Protein AF-A0A6L8NFZ0-F1 (afdb_monomer_lite)

Structure (mmCIF, N/CA/C/O backbone):
data_AF-A0A6L8NFZ0-F1
#
_entry.id   AF-A0A6L8NFZ0-F1
#
loop_
_atom_site.group_PDB
_atom_site.id
_atom_site.type_symbol
_atom_site.label_atom_id
_atom_site.label_alt_id
_atom_site.label_comp_id
_atom_site.label_asym_id
_atom_site.label_entity_id
_atom_site.label_seq_id
_atom_site.pdbx_PDB_ins_code
_atom_site.Cartn_x
_atom_site.Cartn_y
_atom_site.Cartn_z
_atom_site.occupancy
_atom_site.B_iso_or_equiv
_atom_site.auth_seq_id
_atom_site.auth_comp_id
_atom_site.auth_asym_id
_atom_site.auth_atom_id
_atom_site.pdbx_PDB_model_num
ATOM 1 N N . MET A 1 1 ? -23.162 -21.784 17.881 1.00 41.41 1 MET A N 1
ATOM 2 C CA . MET A 1 1 ? -23.586 -20.729 16.938 1.00 41.41 1 MET A CA 1
ATOM 3 C C . MET A 1 1 ? -22.407 -20.459 16.019 1.00 41.41 1 MET A C 1
ATOM 5 O O . MET A 1 1 ? -21.321 -20.197 16.512 1.00 41.41 1 MET A O 1
ATOM 9 N N . THR A 1 2 ? -22.581 -20.704 14.727 1.00 38.38 2 THR A N 1
ATOM 10 C CA . THR A 1 2 ? -21.534 -20.739 13.697 1.00 38.38 2 THR A CA 1
ATOM 11 C C . THR A 1 2 ? -20.952 -19.351 13.427 1.00 38.38 2 THR A C 1
ATOM 13 O O . THR A 1 2 ? -21.703 -18.405 13.209 1.00 38.38 2 THR A O 1
ATOM 16 N N . ILE A 1 3 ? -19.621 -19.243 13.435 1.00 40.31 3 ILE A N 1
ATOM 17 C CA . ILE A 1 3 ? -18.882 -18.033 13.059 1.00 40.31 3 ILE A CA 1
ATOM 18 C C . ILE A 1 3 ? -18.870 -17.961 11.529 1.00 40.31 3 ILE A C 1
ATOM 20 O O . ILE A 1 3 ? -18.247 -18.784 10.866 1.00 40.31 3 ILE A O 1
ATOM 24 N N . THR A 1 4 ? -19.607 -16.999 10.981 1.00 41.56 4 THR A N 1
ATOM 25 C CA . THR A 1 4 ? -19.627 -16.676 9.552 1.00 41.56 4 THR A CA 1
ATOM 26 C C . THR A 1 4 ? -18.484 -15.704 9.264 1.00 41.56 4 THR A C 1
ATOM 28 O O . THR A 1 4 ? -18.546 -14.542 9.660 1.00 41.56 4 THR A O 1
ATOM 31 N N . GLU A 1 5 ? -17.432 -16.174 8.592 1.00 43.66 5 GLU A N 1
ATOM 32 C CA . GLU A 1 5 ? -16.347 -15.331 8.080 1.00 43.66 5 GLU A CA 1
ATOM 33 C C . GLU A 1 5 ? -16.871 -14.387 6.987 1.00 43.66 5 GLU A C 1
ATOM 35 O O . GLU A 1 5 ? -17.291 -14.805 5.905 1.00 43.66 5 GLU A O 1
ATOM 40 N N . ALA A 1 6 ? -16.843 -13.087 7.276 1.00 45.59 6 ALA A N 1
ATOM 41 C CA . ALA A 1 6 ? -17.137 -12.036 6.316 1.00 45.59 6 ALA A CA 1
ATOM 42 C C . ALA A 1 6 ? -15.932 -11.833 5.384 1.00 45.59 6 ALA A C 1
ATOM 44 O O . ALA A 1 6 ? -14.931 -11.210 5.733 1.00 45.59 6 ALA A O 1
ATOM 45 N N . ARG A 1 7 ? -16.052 -12.378 4.174 1.00 44.16 7 ARG A N 1
ATOM 46 C CA . ARG A 1 7 ? -15.150 -12.177 3.037 1.00 44.16 7 ARG A CA 1
ATOM 47 C C . ARG A 1 7 ? -15.130 -10.697 2.632 1.00 44.16 7 ARG A C 1
ATOM 49 O O . ARG A 1 7 ? -16.128 -10.166 2.151 1.00 44.16 7 ARG A O 1
ATOM 56 N N . THR A 1 8 ? -13.991 -10.037 2.814 1.00 54.00 8 THR A N 1
ATOM 57 C CA . THR A 1 8 ? -13.729 -8.660 2.371 1.00 54.00 8 THR A CA 1
ATOM 58 C C . THR A 1 8 ? -13.767 -8.552 0.836 1.00 54.00 8 THR A C 1
ATOM 60 O O . THR A 1 8 ? -13.233 -9.425 0.146 1.00 54.00 8 THR A O 1
ATOM 63 N N . PRO A 1 9 ? -14.380 -7.499 0.261 1.00 49.34 9 PRO A N 1
ATOM 64 C CA . PRO A 1 9 ? -14.400 -7.297 -1.183 1.00 49.34 9 PRO A CA 1
ATOM 65 C C . PRO A 1 9 ? -13.042 -6.773 -1.675 1.00 49.34 9 PRO A C 1
ATOM 67 O O . PRO A 1 9 ? -12.568 -5.722 -1.248 1.00 49.34 9 PRO A O 1
ATOM 70 N N . HIS A 1 10 ? -12.419 -7.513 -2.594 1.00 51.78 10 HIS A N 1
ATOM 71 C CA . HIS A 1 10 ? -11.268 -7.052 -3.372 1.00 51.78 10 HIS A CA 1
ATOM 72 C C . HIS A 1 10 ? -11.672 -5.814 -4.200 1.00 51.78 10 HIS A C 1
ATOM 74 O O . HIS A 1 10 ? -12.723 -5.857 -4.847 1.00 51.78 10 HIS A O 1
ATOM 80 N N . PRO A 1 11 ? -10.873 -4.731 -4.239 1.00 56.12 11 PRO A N 1
ATOM 81 C CA . PRO A 1 11 ? -11.122 -3.643 -5.180 1.00 56.12 11 PRO A CA 1
ATOM 82 C C . PRO A 1 11 ? -10.983 -4.157 -6.625 1.00 56.12 11 PRO A C 1
ATOM 84 O O . PRO A 1 11 ? -10.172 -5.059 -6.873 1.00 56.12 11 PRO A O 1
ATOM 87 N N . PRO A 1 12 ? -11.748 -3.611 -7.589 1.00 47.97 12 PRO A N 1
ATOM 88 C CA . PRO A 1 12 ? -11.613 -3.998 -8.985 1.00 47.97 12 PRO A CA 1
ATOM 89 C C . PRO A 1 12 ? -10.189 -3.680 -9.448 1.00 47.97 12 PRO A C 1
ATOM 91 O O . PRO A 1 12 ? -9.734 -2.543 -9.343 1.00 47.97 12 PRO A O 1
ATOM 94 N N . SER A 1 13 ? -9.480 -4.699 -9.940 1.00 49.69 13 SER A N 1
ATOM 95 C CA . SER A 1 13 ? -8.221 -4.499 -10.656 1.00 49.69 13 SER A CA 1
ATOM 96 C C . SER A 1 13 ? -8.495 -3.580 -11.837 1.00 49.69 13 SER A C 1
ATOM 98 O O . SER A 1 13 ? -9.185 -3.967 -12.780 1.00 49.69 13 SER A O 1
ATOM 100 N N . THR A 1 14 ? -7.977 -2.357 -11.776 1.00 50.44 14 THR A N 1
ATOM 101 C CA . THR A 1 14 ? -7.907 -1.472 -12.933 1.00 50.44 14 THR A CA 1
ATOM 102 C C . THR A 1 14 ? -7.169 -2.238 -14.031 1.00 50.44 14 THR A C 1
ATOM 104 O O . THR A 1 14 ? -6.047 -2.691 -13.776 1.00 50.44 14 THR A O 1
ATOM 107 N N . PRO A 1 15 ? -7.756 -2.448 -15.223 1.00 47.84 15 PRO A N 1
ATOM 108 C CA . PRO A 1 15 ? -7.013 -3.067 -16.304 1.00 47.84 15 PRO A CA 1
ATOM 109 C C . PRO A 1 15 ? -5.799 -2.183 -16.584 1.00 47.84 15 PRO A C 1
ATOM 111 O O . PRO A 1 15 ? -5.932 -0.968 -16.755 1.00 47.84 15 PRO A O 1
ATOM 114 N N . ALA A 1 16 ? -4.610 -2.791 -16.580 1.00 51.66 16 ALA A N 1
ATOM 115 C CA . ALA A 1 16 ? -3.420 -2.159 -17.127 1.00 51.66 16 ALA A CA 1
ATOM 116 C C . ALA A 1 16 ? -3.789 -1.566 -18.499 1.00 51.66 16 ALA A C 1
ATOM 118 O O . ALA A 1 16 ? -4.558 -2.205 -19.231 1.00 51.66 16 ALA A O 1
ATOM 119 N N . PRO A 1 17 ? -3.310 -0.355 -18.850 1.00 49.22 17 PRO A N 1
ATOM 120 C CA . PRO A 1 17 ? -3.567 0.186 -20.177 1.00 49.22 17 PRO A CA 1
ATOM 121 C C . PRO A 1 17 ? 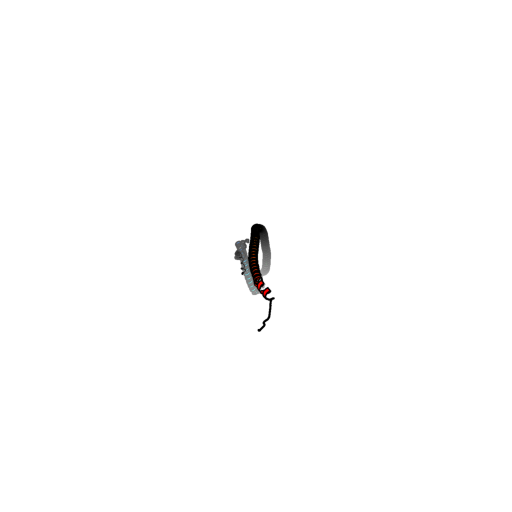-3.162 -0.884 -21.196 1.00 49.22 17 PRO A C 1
ATOM 123 O O . PRO A 1 17 ? -2.144 -1.550 -20.964 1.00 49.22 17 PRO A O 1
ATOM 126 N N . PRO A 1 18 ? -3.935 -1.100 -22.277 1.00 43.97 18 PRO A N 1
ATOM 127 C CA . PRO A 1 18 ? -3.509 -2.030 -23.308 1.00 43.97 18 PRO A CA 1
ATOM 128 C C . PRO A 1 18 ? -2.095 -1.610 -23.695 1.00 43.97 18 PRO A C 1
ATOM 130 O O . PRO A 1 18 ? -1.882 -0.451 -24.065 1.00 43.97 18 PRO A O 1
ATOM 133 N N . SER A 1 19 ? -1.115 -2.504 -23.519 1.00 51.00 19 SER A N 1
ATOM 134 C CA . SER A 1 19 ? 0.194 -2.285 -24.110 1.00 51.00 19 SER A CA 1
ATOM 135 C C . SER A 1 19 ? -0.090 -2.213 -25.598 1.00 51.00 19 SER A C 1
ATOM 137 O O . SER A 1 19 ? -0.374 -3.237 -26.222 1.00 51.00 19 SER A O 1
ATOM 139 N N . VAL A 1 20 ? -0.144 -0.993 -26.131 1.00 51.44 20 VAL A N 1
ATOM 140 C CA . VAL A 1 20 ? -0.184 -0.768 -27.567 1.00 51.44 20 VAL A CA 1
ATOM 141 C C . VAL A 1 20 ? 0.991 -1.594 -28.080 1.00 51.44 20 VAL A C 1
ATOM 143 O O . VAL A 1 20 ? 2.111 -1.343 -27.619 1.00 51.44 20 VAL A O 1
ATOM 146 N N . PRO A 1 21 ? 0.754 -2.654 -28.880 1.00 47.69 21 PRO A N 1
ATOM 147 C CA . PRO A 1 21 ? 1.863 -3.405 -29.447 1.00 47.69 21 PRO A CA 1
ATOM 148 C C . PRO A 1 21 ? 2.770 -2.369 -30.107 1.00 47.69 21 PRO A C 1
ATOM 150 O O . PRO A 1 21 ? 2.222 -1.423 -30.687 1.00 47.69 21 PRO A O 1
ATOM 153 N N . PRO A 1 22 ? 4.105 -2.454 -29.952 1.00 50.41 22 PRO A N 1
ATOM 154 C CA . PRO A 1 22 ? 4.979 -1.487 -30.593 1.00 50.41 22 PRO A CA 1
ATOM 155 C C . PRO A 1 22 ? 4.540 -1.412 -32.050 1.00 50.41 22 PRO A C 1
ATOM 157 O O . PRO A 1 22 ? 4.425 -2.441 -32.718 1.00 50.41 22 PRO A O 1
ATOM 160 N N . THR A 1 23 ? 4.152 -0.220 -32.506 1.00 56.84 23 THR A N 1
ATOM 161 C CA . THR A 1 23 ? 3.925 -0.022 -33.930 1.00 56.84 23 THR A CA 1
ATOM 162 C C . THR A 1 23 ? 5.283 -0.301 -34.539 1.00 56.84 23 THR A C 1
ATOM 164 O O . THR A 1 23 ? 6.228 0.436 -34.293 1.00 56.84 23 THR A O 1
ATOM 167 N N . VAL A 1 24 ? 5.430 -1.440 -35.193 1.00 56.88 24 VAL A N 1
ATOM 168 C CA . VAL A 1 24 ? 6.692 -1.805 -35.818 1.00 56.88 24 VAL A CA 1
ATOM 169 C C . VAL A 1 24 ? 6.720 -1.061 -37.147 1.00 56.88 24 VAL A C 1
ATOM 171 O O . VAL A 1 24 ? 5.722 -1.076 -37.874 1.00 56.88 24 VAL A O 1
ATOM 174 N N . SER A 1 25 ? 7.811 -0.362 -37.459 1.00 64.75 25 SER A N 1
ATOM 175 C CA . SER A 1 25 ? 7.976 0.212 -38.796 1.00 64.75 25 SER A CA 1
ATOM 176 C C . SER A 1 25 ? 7.924 -0.905 -39.847 1.00 64.75 25 SER A C 1
ATOM 178 O O . SER A 1 25 ? 8.149 -2.078 -39.533 1.00 64.75 25 SER A O 1
ATOM 180 N N . ALA A 1 26 ? 7.681 -0.569 -41.116 1.00 66.56 26 ALA A N 1
ATOM 181 C CA . ALA A 1 26 ? 7.658 -1.563 -42.197 1.00 66.56 26 ALA A CA 1
ATOM 182 C C . ALA A 1 26 ? 8.970 -2.376 -42.300 1.00 66.56 26 ALA A C 1
ATOM 184 O O . ALA A 1 26 ? 8.989 -3.468 -42.864 1.00 66.56 26 ALA A O 1
ATOM 185 N N . ARG A 1 27 ? 10.056 -1.856 -41.713 1.00 67.75 27 ARG A N 1
ATOM 186 C CA . ARG A 1 27 ? 11.397 -2.444 -41.677 1.00 67.75 27 ARG A CA 1
ATOM 187 C C . ARG A 1 27 ? 11.770 -3.118 -40.349 1.00 67.75 27 ARG A C 1
ATOM 189 O O . ARG A 1 27 ? 12.917 -3.521 -40.188 1.00 67.75 27 ARG A O 1
ATOM 196 N N . GLY A 1 28 ? 10.830 -3.285 -39.416 1.00 74.94 28 GLY A N 1
ATOM 197 C CA . GLY A 1 28 ? 11.072 -4.050 -38.187 1.00 74.94 28 GLY A CA 1
ATOM 198 C C . GLY A 1 28 ? 11.596 -3.239 -36.996 1.00 74.94 28 GLY A C 1
ATOM 199 O O . GLY A 1 28 ? 11.992 -3.843 -36.003 1.00 74.94 28 GLY A O 1
ATOM 200 N N . PHE A 1 29 ? 11.617 -1.902 -37.068 1.00 77.44 29 PHE A N 1
ATOM 201 C CA . PHE A 1 29 ? 12.049 -1.062 -35.945 1.00 77.44 29 PHE A CA 1
ATOM 202 C C . PHE A 1 29 ? 10.893 -0.786 -34.982 1.00 77.44 29 PHE A C 1
ATOM 204 O O . PHE A 1 29 ? 9.786 -0.456 -35.409 1.00 77.44 29 PHE A O 1
ATOM 211 N N . ASP A 1 30 ? 11.158 -0.850 -33.678 1.00 77.81 30 ASP A N 1
ATOM 212 C CA . ASP A 1 30 ? 10.176 -0.480 -32.660 1.00 77.81 30 ASP A CA 1
ATOM 213 C C . ASP A 1 30 ? 9.936 1.038 -32.652 1.00 77.81 30 ASP A C 1
ATOM 215 O O . ASP A 1 30 ? 10.852 1.830 -32.405 1.00 77.81 30 ASP A O 1
ATOM 219 N N . VAL A 1 31 ? 8.691 1.473 -32.874 1.00 73.75 31 VAL A N 1
ATOM 220 C CA . VAL A 1 31 ? 8.332 2.895 -32.789 1.00 73.75 31 VAL A CA 1
ATOM 221 C C . VAL A 1 31 ? 8.092 3.285 -31.334 1.00 73.75 31 VAL A C 1
ATOM 223 O O . VAL A 1 31 ? 7.119 2.884 -30.693 1.00 73.75 31 VAL A O 1
ATOM 226 N N . VAL A 1 32 ? 8.980 4.129 -30.814 1.00 79.25 32 VAL A N 1
ATOM 227 C CA . VAL A 1 32 ? 8.915 4.665 -29.449 1.00 79.25 32 VAL A CA 1
ATOM 228 C C . VAL A 1 32 ? 8.436 6.119 -29.442 1.00 79.25 32 VAL A C 1
ATOM 230 O O . VAL A 1 32 ? 8.646 6.879 -30.383 1.00 79.25 32 VAL A O 1
ATOM 233 N N . ARG A 1 33 ? 7.816 6.550 -28.336 1.00 71.12 33 ARG A N 1
ATOM 234 C CA . ARG A 1 33 ? 7.141 7.862 -28.198 1.00 71.12 33 ARG A CA 1
ATOM 235 C C . ARG A 1 33 ? 8.047 9.094 -28.417 1.00 71.12 33 ARG A C 1
ATOM 237 O O . ARG A 1 33 ? 7.537 10.199 -28.580 1.00 71.12 33 ARG A O 1
ATOM 244 N N . ARG A 1 34 ? 9.373 8.929 -28.367 1.00 73.62 34 ARG A N 1
ATOM 245 C CA . ARG A 1 34 ? 10.398 9.949 -28.659 1.00 73.62 34 ARG A CA 1
ATOM 246 C C . ARG A 1 34 ? 11.584 9.291 -29.373 1.00 73.62 34 ARG A C 1
ATOM 248 O O . ARG A 1 34 ? 12.618 9.068 -28.757 1.00 73.62 34 ARG A O 1
ATOM 255 N N . GLY A 1 35 ? 11.387 8.930 -30.635 1.00 75.31 35 GLY A N 1
ATOM 256 C CA . GLY A 1 35 ? 12.432 8.438 -31.536 1.00 75.31 35 GLY A CA 1
ATOM 257 C C . GLY A 1 35 ? 12.491 9.265 -32.821 1.00 75.31 35 GLY A C 1
ATOM 258 O O . GLY A 1 35 ? 11.714 10.212 -32.984 1.00 75.31 35 GLY A O 1
ATOM 259 N N . TYR A 1 36 ? 13.402 8.907 -33.729 1.00 74.62 36 TYR A N 1
ATOM 260 C CA . TYR A 1 36 ? 13.397 9.431 -35.097 1.00 74.62 36 TYR A CA 1
ATOM 261 C C . TYR A 1 36 ? 12.038 9.175 -35.752 1.00 74.62 36 TYR A C 1
ATOM 263 O O . TYR A 1 36 ? 11.366 8.188 -35.443 1.00 74.62 36 TYR A O 1
ATOM 271 N N . ARG A 1 37 ? 11.608 10.081 -36.638 1.00 81.81 37 ARG A N 1
ATOM 272 C CA . ARG A 1 37 ? 10.358 9.878 -37.372 1.00 81.81 37 ARG A CA 1
ATOM 273 C C . ARG A 1 37 ? 10.518 8.644 -38.265 1.00 81.81 37 ARG A C 1
ATOM 275 O O . ARG A 1 37 ? 11.424 8.666 -39.096 1.00 81.81 37 ARG A O 1
ATOM 282 N N . PRO A 1 38 ? 9.664 7.613 -38.119 1.00 81.12 38 PRO A N 1
ATOM 283 C CA . PRO A 1 38 ? 9.787 6.375 -38.887 1.00 81.12 38 PRO A CA 1
ATOM 284 C C . PRO A 1 38 ? 9.859 6.632 -40.392 1.00 81.12 38 PRO A C 1
ATOM 286 O O . PRO A 1 38 ? 10.766 6.129 -41.035 1.00 81.12 38 PRO A O 1
ATOM 289 N N . ASP A 1 39 ? 9.021 7.537 -40.904 1.00 80.12 39 ASP A N 1
ATOM 290 C CA . ASP A 1 39 ? 9.005 7.902 -42.326 1.00 80.12 39 ASP A CA 1
ATOM 291 C C . ASP A 1 39 ? 10.351 8.468 -42.816 1.00 80.12 39 ASP A C 1
ATOM 293 O O . ASP A 1 39 ? 10.799 8.141 -43.908 1.00 80.12 39 ASP A O 1
ATOM 297 N N . GLN A 1 40 ? 11.032 9.282 -41.998 1.00 84.19 40 GLN A N 1
ATOM 298 C CA . GLN A 1 40 ? 12.340 9.854 -42.352 1.00 84.19 40 GLN A CA 1
ATOM 299 C C . GLN A 1 40 ? 13.454 8.803 -42.298 1.00 84.19 40 GLN A C 1
ATOM 301 O O . GLN A 1 40 ? 14.383 8.840 -43.101 1.00 84.19 40 GLN A O 1
ATOM 306 N N . ALA A 1 41 ? 13.372 7.872 -41.343 1.00 84.50 41 ALA A N 1
ATOM 307 C CA . ALA A 1 41 ? 14.309 6.760 -41.251 1.00 84.50 41 ALA A CA 1
ATOM 308 C C . ALA A 1 41 ? 14.128 5.789 -42.428 1.00 84.50 41 ALA A C 1
ATOM 310 O O . ALA A 1 41 ? 15.112 5.366 -43.028 1.00 84.50 41 ALA A O 1
ATOM 311 N N . ASP A 1 42 ? 12.882 5.482 -42.788 1.00 83.75 42 ASP A N 1
ATOM 312 C CA . ASP A 1 42 ? 12.555 4.605 -43.907 1.00 83.75 42 ASP A CA 1
ATOM 313 C C . ASP A 1 42 ? 12.988 5.231 -45.247 1.00 83.75 42 ASP A C 1
ATOM 315 O O . ASP A 1 42 ? 13.657 4.553 -46.022 1.00 83.75 42 ASP A O 1
ATOM 319 N N . GLU A 1 43 ? 12.744 6.529 -45.478 1.00 86.88 43 GLU A N 1
ATOM 320 C CA . GLU A 1 43 ? 13.195 7.255 -46.683 1.00 86.88 43 GLU A CA 1
ATOM 321 C C . GLU A 1 43 ? 14.729 7.270 -46.821 1.00 86.88 43 GLU A C 1
ATOM 323 O O . GLU A 1 43 ? 15.292 7.051 -47.901 1.00 86.88 43 GLU A O 1
ATOM 328 N N . HIS A 1 44 ? 15.435 7.485 -45.710 1.00 84.88 44 HIS A N 1
ATOM 329 C CA . HIS A 1 44 ? 16.893 7.450 -45.707 1.00 84.88 44 HIS A CA 1
ATOM 330 C C . HIS A 1 44 ? 17.426 6.039 -45.997 1.00 84.88 44 HIS A C 1
ATOM 332 O O . HIS A 1 44 ? 18.348 5.861 -46.795 1.00 84.88 44 HIS A O 1
ATOM 338 N N . LEU A 1 45 ? 16.811 5.014 -45.404 1.00 86.31 45 LEU A N 1
ATOM 339 C CA . LEU A 1 45 ? 17.174 3.625 -45.657 1.00 86.31 45 LEU A CA 1
ATOM 340 C C . LEU A 1 45 ? 16.810 3.165 -47.075 1.00 86.31 45 LEU A C 1
ATOM 342 O O . LEU A 1 45 ? 17.519 2.321 -47.626 1.00 86.31 45 LEU A O 1
ATOM 346 N N . ASP A 1 46 ? 15.737 3.683 -47.673 1.00 88.44 46 ASP A N 1
ATOM 347 C CA . ASP A 1 46 ? 15.393 3.467 -49.083 1.00 88.44 46 ASP A CA 1
ATOM 348 C C . ASP A 1 46 ? 16.494 4.022 -49.988 1.00 88.44 46 ASP A C 1
ATOM 350 O O . ASP A 1 46 ? 16.974 3.311 -50.872 1.00 88.44 46 ASP A O 1
ATOM 354 N N . THR A 1 47 ? 16.967 5.240 -49.706 1.00 91.19 47 THR A N 1
ATOM 355 C CA . THR A 1 47 ? 18.070 5.873 -50.447 1.00 91.19 47 THR A CA 1
ATOM 356 C C . THR A 1 47 ? 19.345 5.031 -50.369 1.00 91.19 47 THR A C 1
ATOM 358 O O . THR A 1 47 ? 19.889 4.642 -51.402 1.00 91.19 47 THR A O 1
ATOM 361 N N . LEU A 1 48 ? 19.768 4.644 -49.159 1.00 88.00 48 LEU A N 1
ATOM 362 C CA . LEU A 1 48 ? 20.951 3.797 -48.956 1.00 88.00 48 LEU A CA 1
ATOM 363 C C . LEU A 1 48 ? 20.809 2.416 -49.610 1.00 88.00 48 LEU A C 1
ATOM 365 O O . LEU A 1 48 ? 21.769 1.876 -50.162 1.00 88.00 48 LEU A O 1
ATOM 369 N N . SER A 1 49 ? 19.610 1.826 -49.560 1.00 87.06 49 SER A N 1
ATOM 370 C CA . SER A 1 49 ? 19.342 0.537 -50.209 1.00 87.06 49 SER A CA 1
ATOM 371 C C . SER A 1 49 ? 19.433 0.664 -51.731 1.00 87.06 49 SER A C 1
ATOM 373 O O . SER A 1 49 ? 20.020 -0.202 -52.374 1.00 87.06 49 SER A O 1
ATOM 375 N N . GLY A 1 50 ? 18.925 1.762 -52.299 1.00 91.50 50 GLY A N 1
ATOM 376 C CA . GLY A 1 50 ? 19.026 2.059 -53.726 1.00 91.50 50 GLY A CA 1
ATOM 377 C C . GLY A 1 50 ? 20.467 2.275 -54.190 1.00 91.50 50 GLY A C 1
ATOM 378 O O . GLY A 1 50 ? 20.875 1.712 -55.205 1.00 91.50 50 GLY A O 1
ATOM 379 N N . GLU A 1 51 ? 21.265 3.027 -53.431 1.00 89.19 51 GLU A N 1
ATOM 380 C CA . GLU A 1 51 ? 22.691 3.231 -53.716 1.00 89.19 51 GLU A CA 1
ATOM 381 C C . GLU A 1 51 ? 23.478 1.919 -53.654 1.00 89.19 51 GLU A C 1
ATOM 383 O O . GLU A 1 51 ? 24.259 1.616 -54.562 1.00 89.19 51 GLU A O 1
ATOM 388 N N . ARG A 1 52 ? 23.222 1.100 -52.625 1.00 91.62 52 ARG A N 1
ATOM 389 C CA . ARG A 1 52 ? 23.784 -0.247 -52.503 1.00 91.62 52 ARG A CA 1
ATOM 390 C C . ARG A 1 52 ? 23.437 -1.074 -53.737 1.00 91.62 52 ARG A C 1
ATOM 392 O O . ARG A 1 52 ? 24.337 -1.600 -54.387 1.00 91.62 52 ARG A O 1
ATOM 399 N N . ASP A 1 53 ? 22.160 -1.193 -54.076 1.00 92.19 53 ASP A N 1
ATOM 400 C CA . ASP A 1 53 ? 21.708 -2.056 -55.170 1.00 92.19 53 ASP A CA 1
ATOM 401 C C . ASP A 1 53 ? 22.272 -1.590 -56.525 1.00 92.19 53 ASP A C 1
ATOM 403 O O . ASP A 1 53 ? 22.731 -2.415 -57.318 1.00 92.19 53 ASP A O 1
ATOM 407 N N . ALA A 1 54 ? 22.361 -0.276 -56.757 1.00 90.44 54 ALA A N 1
ATOM 408 C CA . ALA A 1 54 ? 23.008 0.295 -57.939 1.00 90.44 54 ALA A CA 1
ATOM 409 C C . ALA A 1 54 ? 24.514 -0.025 -58.003 1.00 90.44 54 ALA A C 1
ATOM 411 O O . ALA A 1 54 ? 25.047 -0.338 -59.077 1.00 90.44 54 ALA A O 1
ATOM 412 N N . ALA A 1 55 ? 25.212 0.019 -56.864 1.00 86.38 55 ALA A N 1
ATOM 413 C CA . ALA A 1 55 ? 26.614 -0.378 -56.775 1.00 86.38 55 ALA A CA 1
ATOM 414 C C . ALA A 1 55 ? 26.794 -1.876 -57.076 1.00 86.38 55 ALA A C 1
ATOM 416 O O . ALA A 1 55 ? 27.654 -2.239 -57.883 1.00 86.38 55 ALA A O 1
ATOM 417 N N . TRP A 1 56 ? 25.942 -2.743 -56.519 1.00 90.56 56 TRP A N 1
ATOM 418 C CA . TRP A 1 56 ? 25.948 -4.184 -56.800 1.00 90.56 56 TRP A CA 1
ATOM 419 C C . TRP A 1 56 ? 25.671 -4.494 -58.269 1.00 90.56 56 TRP A C 1
ATOM 421 O O . TRP A 1 56 ? 26.364 -5.318 -58.869 1.00 90.56 56 TRP A O 1
ATOM 431 N N . GLU A 1 57 ? 24.710 -3.808 -58.886 1.00 93.75 57 GLU A N 1
ATOM 432 C CA . GLU A 1 57 ? 24.421 -3.969 -60.309 1.00 93.75 57 GLU A CA 1
ATOM 433 C C . GLU A 1 57 ? 25.630 -3.563 -61.169 1.00 93.75 57 GLU A C 1
ATOM 435 O O . GLU A 1 57 ? 25.990 -4.244 -62.134 1.00 93.75 57 GLU A O 1
ATOM 440 N N . ARG A 1 58 ? 26.320 -2.479 -60.795 1.00 92.94 58 ARG A N 1
ATOM 441 C CA . ARG A 1 58 ? 27.547 -2.046 -61.471 1.00 92.94 58 ARG A CA 1
ATOM 442 C C . ARG A 1 58 ? 28.666 -3.077 -61.334 1.00 92.94 58 ARG A C 1
ATOM 444 O O . ARG A 1 58 ? 29.300 -3.388 -62.343 1.00 92.94 58 ARG A O 1
ATOM 451 N N . VAL A 1 59 ? 28.877 -3.634 -60.141 1.00 92.06 59 VAL A N 1
ATOM 452 C CA . VAL A 1 59 ? 29.848 -4.717 -59.908 1.00 92.06 59 VAL A CA 1
ATOM 453 C C . VAL A 1 59 ? 29.508 -5.937 -60.763 1.00 92.06 59 VAL A C 1
ATOM 455 O O . VAL A 1 59 ? 30.391 -6.490 -61.421 1.00 92.06 59 VAL A O 1
ATOM 458 N N . ALA A 1 60 ? 28.232 -6.323 -60.834 1.00 92.12 60 ALA A N 1
ATOM 459 C CA . ALA A 1 60 ? 27.784 -7.436 -61.664 1.00 92.12 60 ALA A CA 1
ATOM 460 C C . ALA A 1 60 ? 28.072 -7.192 -63.157 1.00 92.12 60 ALA A C 1
ATOM 462 O O . ALA A 1 60 ? 28.666 -8.050 -63.817 1.00 92.12 60 ALA A O 1
ATOM 463 N N . ARG A 1 61 ? 27.737 -6.004 -63.687 1.00 93.69 61 ARG A N 1
ATOM 464 C CA . ARG A 1 61 ? 28.025 -5.628 -65.086 1.00 93.69 61 ARG A CA 1
ATOM 465 C C . ARG A 1 61 ? 29.521 -5.648 -65.396 1.00 93.69 61 ARG A C 1
ATOM 467 O O . ARG A 1 61 ? 29.924 -6.201 -66.419 1.00 93.69 61 ARG A O 1
ATOM 474 N N . LEU A 1 62 ? 30.342 -5.077 -64.517 1.00 91.69 62 LEU A N 1
ATOM 475 C CA . LEU A 1 62 ? 31.796 -5.056 -64.687 1.00 91.69 62 LEU A CA 1
ATOM 476 C C . LEU A 1 62 ? 32.396 -6.462 -64.617 1.00 91.69 62 LEU A C 1
ATOM 478 O O . LEU A 1 62 ? 33.263 -6.794 -65.419 1.00 91.69 62 LEU A O 1
ATOM 482 N N . THR A 1 63 ? 31.881 -7.320 -63.736 1.00 90.25 63 THR A N 1
ATOM 483 C CA . THR A 1 63 ? 32.308 -8.723 -63.634 1.00 90.25 63 THR A CA 1
ATOM 484 C C . THR A 1 63 ? 32.004 -9.498 -64.918 1.00 90.25 63 THR A C 1
ATOM 486 O O . THR A 1 63 ? 32.845 -10.257 -65.399 1.00 90.25 63 THR A O 1
ATOM 489 N N . VAL A 1 64 ? 30.823 -9.300 -65.515 1.00 94.69 64 VAL A N 1
ATOM 490 C CA . VAL A 1 64 ? 30.471 -9.914 -66.808 1.00 94.69 64 VAL A CA 1
ATOM 491 C C . VAL A 1 64 ? 31.386 -9.408 -67.923 1.00 94.69 64 VAL A C 1
ATOM 493 O O . VAL A 1 64 ? 31.877 -10.211 -68.717 1.00 94.69 64 VAL A O 1
ATOM 496 N N . LEU A 1 65 ? 31.651 -8.099 -67.972 1.00 93.38 65 LEU A N 1
ATOM 497 C CA . LEU A 1 65 ? 32.561 -7.514 -68.955 1.00 93.38 65 LEU A CA 1
ATOM 498 C C . LEU A 1 65 ? 33.981 -8.080 -68.815 1.00 93.38 65 LEU A C 1
ATOM 500 O O . LEU A 1 65 ? 34.560 -8.497 -69.814 1.00 93.38 65 LEU A O 1
ATOM 504 N N . ALA A 1 66 ? 34.503 -8.168 -67.591 1.00 88.12 66 ALA A N 1
ATOM 505 C CA . ALA A 1 66 ? 35.815 -8.745 -67.315 1.00 88.12 66 ALA A CA 1
ATOM 506 C C . ALA A 1 66 ? 35.903 -10.205 -67.787 1.00 88.12 66 ALA A C 1
ATOM 508 O O . ALA A 1 66 ? 36.840 -10.567 -68.493 1.00 88.12 66 ALA A O 1
ATOM 509 N N . ARG A 1 67 ? 34.884 -11.028 -67.492 1.00 90.88 67 ARG A N 1
ATOM 510 C CA . ARG A 1 67 ? 34.810 -12.420 -67.974 1.00 90.88 67 ARG A CA 1
ATOM 511 C C . ARG A 1 67 ? 34.764 -12.515 -69.498 1.00 90.88 67 ARG A C 1
ATOM 513 O O . ARG A 1 67 ? 35.407 -13.388 -70.072 1.00 90.88 67 ARG A O 1
ATOM 520 N N . ARG A 1 68 ? 34.017 -11.628 -70.165 1.00 93.06 68 ARG A N 1
ATOM 521 C CA . ARG A 1 68 ? 33.972 -11.574 -71.634 1.00 93.06 68 ARG A CA 1
ATOM 522 C C . ARG A 1 68 ? 35.343 -11.229 -72.213 1.00 93.06 68 ARG A C 1
ATOM 524 O O . ARG A 1 68 ? 35.790 -11.908 -73.130 1.00 93.06 68 ARG A O 1
ATOM 531 N N . MET A 1 69 ? 36.004 -10.210 -71.668 1.00 89.62 69 MET A N 1
ATOM 532 C CA . MET A 1 69 ? 37.341 -9.809 -72.107 1.00 89.62 69 MET A CA 1
ATOM 533 C C . MET A 1 69 ? 38.366 -10.929 -71.895 1.00 89.62 69 MET A C 1
ATOM 535 O O . MET A 1 69 ? 39.207 -11.140 -72.762 1.00 89.62 69 MET A O 1
ATOM 539 N N . ASP A 1 70 ? 38.276 -11.682 -70.798 1.00 88.69 70 ASP A N 1
ATOM 540 C CA . ASP A 1 70 ? 39.160 -12.822 -70.531 1.00 88.69 70 ASP A CA 1
ATOM 541 C C . ASP A 1 70 ? 38.937 -13.990 -71.513 1.00 88.69 70 ASP A C 1
ATOM 543 O O . ASP A 1 70 ? 39.891 -14.575 -72.035 1.00 88.69 70 ASP A O 1
ATOM 547 N N . ALA A 1 71 ? 37.678 -14.275 -71.861 1.00 90.69 71 ALA A N 1
ATOM 548 C CA . ALA A 1 71 ? 37.338 -15.260 -72.888 1.00 90.69 71 ALA A CA 1
ATOM 549 C C . ALA A 1 71 ? 37.823 -14.834 -74.287 1.00 90.69 71 ALA A C 1
ATOM 551 O O . ALA A 1 71 ? 38.376 -15.650 -75.028 1.00 90.69 71 ALA A O 1
ATOM 552 N N . ASP A 1 72 ? 37.652 -13.557 -74.643 1.00 91.00 72 ASP A N 1
ATOM 553 C CA . ASP A 1 72 ? 38.142 -13.005 -75.909 1.00 91.00 72 ASP A CA 1
ATOM 554 C C . ASP A 1 72 ? 39.683 -13.041 -75.965 1.00 91.00 72 ASP A C 1
ATOM 556 O O . ASP A 1 72 ? 40.252 -13.447 -76.980 1.00 91.00 72 ASP A O 1
ATOM 560 N N . LEU A 1 73 ? 40.373 -12.722 -74.861 1.00 89.25 73 LEU A N 1
ATOM 561 C CA . LEU A 1 73 ? 41.828 -12.870 -74.737 1.00 89.25 73 LEU A CA 1
ATOM 562 C C . LEU A 1 73 ? 42.285 -14.323 -74.887 1.00 89.25 73 LEU A C 1
ATOM 564 O O . LEU A 1 73 ? 43.304 -14.577 -75.526 1.00 89.25 73 LEU A O 1
ATOM 568 N N . THR A 1 74 ? 41.549 -15.273 -74.314 1.00 90.62 74 THR A N 1
ATOM 569 C CA . THR A 1 74 ? 41.853 -16.706 -74.430 1.00 90.62 74 THR A CA 1
ATOM 570 C C . THR A 1 74 ? 41.751 -17.165 -75.882 1.00 90.62 74 THR A C 1
ATOM 572 O O . THR A 1 74 ? 42.715 -17.712 -76.411 1.00 90.62 74 THR A O 1
ATOM 575 N N . ARG A 1 75 ? 40.658 -16.821 -76.577 1.00 88.44 75 ARG A N 1
ATOM 576 C CA . ARG A 1 75 ? 40.480 -17.131 -78.005 1.00 88.44 75 ARG A CA 1
ATOM 577 C C . ARG A 1 75 ? 41.572 -16.507 -78.878 1.00 88.44 75 ARG A C 1
ATOM 579 O O . ARG A 1 75 ? 42.066 -17.140 -79.810 1.00 88.44 75 ARG A O 1
ATOM 586 N N . LEU A 1 76 ? 41.962 -15.265 -78.582 1.00 89.56 76 LEU A N 1
ATOM 587 C CA . LEU A 1 76 ? 43.059 -14.590 -79.282 1.00 89.56 76 LEU A CA 1
ATOM 588 C C . LEU A 1 76 ? 44.399 -15.307 -79.063 1.00 89.56 76 LEU A C 1
ATOM 590 O O . LEU A 1 76 ? 45.171 -15.434 -80.010 1.00 89.56 76 LEU A O 1
ATOM 594 N N . ARG A 1 77 ? 44.671 -15.804 -77.848 1.00 86.31 77 ARG A N 1
ATOM 595 C CA . ARG A 1 77 ? 45.881 -16.588 -77.549 1.00 86.31 77 ARG A CA 1
ATOM 596 C C . ARG A 1 77 ? 45.899 -17.923 -78.284 1.00 86.31 77 ARG A C 1
ATOM 598 O O . ARG A 1 77 ? 46.929 -18.248 -78.857 1.00 86.31 77 ARG A O 1
ATOM 605 N N . GLU A 1 78 ? 44.789 -18.655 -78.299 1.00 87.44 78 GLU A N 1
ATOM 606 C CA . GLU A 1 78 ? 44.654 -19.913 -79.052 1.00 87.44 78 GLU A CA 1
ATOM 607 C C . GLU A 1 78 ? 44.896 -19.677 -80.549 1.00 87.44 78 GLU A C 1
ATOM 609 O O . GLU A 1 78 ? 45.743 -20.323 -81.157 1.00 87.44 78 GLU A O 1
ATOM 614 N N . THR A 1 79 ? 44.257 -18.649 -81.119 1.00 85.12 79 THR A N 1
ATOM 615 C CA . THR A 1 79 ? 44.453 -18.266 -82.529 1.00 85.12 79 THR A CA 1
ATOM 616 C C . THR A 1 79 ? 45.912 -17.896 -82.828 1.00 85.12 79 THR A C 1
ATOM 618 O O . THR A 1 79 ? 46.431 -18.205 -83.898 1.00 85.12 79 THR A O 1
ATOM 621 N N . ALA A 1 80 ? 46.590 -17.228 -81.890 1.00 82.06 80 ALA A N 1
ATOM 622 C CA . ALA A 1 80 ? 48.002 -16.881 -82.023 1.00 82.06 80 ALA A CA 1
ATOM 623 C C . ALA A 1 80 ? 48.938 -18.096 -81.883 1.00 82.06 80 ALA A C 1
ATOM 625 O O . ALA A 1 80 ? 49.998 -18.099 -82.502 1.00 82.06 80 ALA A O 1
ATOM 626 N N . GLN A 1 81 ? 48.563 -19.111 -81.095 1.00 80.12 81 GLN A N 1
ATOM 627 C CA . GLN A 1 81 ? 49.311 -20.368 -80.955 1.00 80.12 81 GLN A CA 1
ATOM 628 C C . GLN A 1 81 ? 49.191 -21.258 -82.198 1.00 80.12 81 GLN A C 1
ATOM 630 O O . GLN A 1 81 ? 50.184 -21.859 -82.600 1.00 80.12 81 GLN A O 1
ATOM 635 N N . ASP A 1 82 ? 48.011 -21.302 -82.823 1.00 80.00 82 ASP A N 1
ATOM 636 C CA . ASP A 1 82 ? 47.758 -22.065 -84.056 1.00 80.00 82 ASP A CA 1
ATOM 637 C C . ASP A 1 82 ? 48.352 -21.401 -85.309 1.00 80.00 82 ASP A C 1
ATOM 639 O O . ASP A 1 82 ? 48.429 -22.008 -86.383 1.00 80.00 82 ASP A O 1
ATOM 643 N N . ALA A 1 83 ? 48.788 -20.145 -85.200 1.00 74.62 83 ALA A N 1
ATOM 644 C CA . ALA A 1 83 ? 49.450 -19.460 -86.292 1.00 74.62 83 ALA A CA 1
ATOM 645 C C . ALA A 1 83 ? 50.862 -20.052 -86.508 1.00 74.62 83 ALA A C 1
ATOM 647 O O . ALA A 1 83 ? 51.633 -20.162 -85.552 1.00 74.62 83 ALA A O 1
ATOM 648 N N . PRO A 1 84 ? 51.255 -20.402 -87.753 1.00 71.38 84 PRO A N 1
ATOM 649 C CA . PRO A 1 84 ? 52.602 -20.897 -88.027 1.00 71.38 84 PRO A CA 1
ATOM 650 C C . PRO A 1 84 ? 53.648 -19.877 -87.550 1.00 71.38 84 PRO A C 1
ATOM 652 O O . PRO A 1 84 ? 53.375 -18.670 -87.615 1.00 71.38 84 PRO A O 1
ATOM 655 N N . PRO A 1 85 ? 54.834 -20.327 -87.084 1.00 64.75 85 PRO A N 1
ATOM 656 C CA . PRO A 1 85 ? 55.862 -19.437 -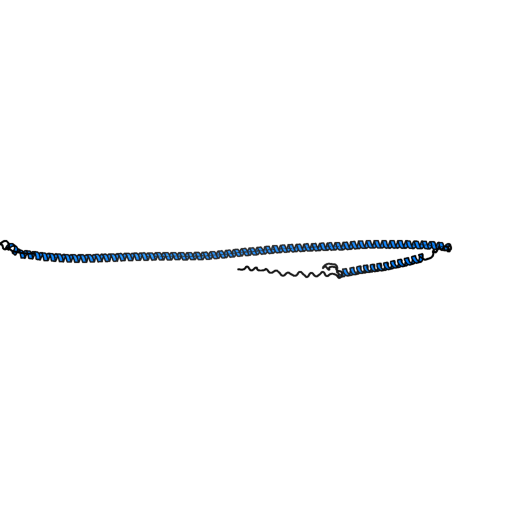86.562 1.00 64.75 85 PRO A CA 1
ATOM 657 C C . PRO A 1 85 ? 56.226 -18.417 -87.635 1.00 64.75 85 PRO A C 1
ATOM 659 O O . PRO A 1 85 ? 56.848 -18.737 -88.649 1.00 64.75 85 PRO A O 1
ATOM 662 N N . GLN A 1 86 ? 55.793 -17.176 -87.427 1.00 62.84 86 GLN A N 1
ATOM 663 C CA . GLN A 1 86 ? 56.119 -16.074 -88.312 1.00 62.84 86 GLN A CA 1
ATOM 664 C C . GLN A 1 86 ? 57.563 -15.690 -88.006 1.00 62.84 86 GLN A C 1
ATOM 666 O O . GLN A 1 86 ? 57.833 -14.845 -87.160 1.00 62.84 86 GLN A O 1
ATOM 671 N N . THR A 1 87 ? 58.515 -16.362 -88.649 1.00 64.12 87 THR A N 1
ATOM 672 C CA . THR A 1 87 ? 59.942 -16.086 -88.440 1.00 64.12 87 THR A CA 1
ATOM 673 C C . THR A 1 87 ? 60.335 -14.714 -88.979 1.00 64.12 87 THR A C 1
ATOM 675 O O . THR A 1 87 ? 61.379 -14.194 -88.605 1.00 64.12 87 THR A O 1
ATOM 678 N N . TYR A 1 88 ? 59.488 -14.087 -89.814 1.00 65.06 88 TYR A N 1
ATOM 679 C CA . TYR A 1 88 ? 59.658 -12.716 -90.312 1.00 65.06 88 TYR A CA 1
ATOM 680 C C . TYR A 1 88 ? 61.044 -12.468 -90.961 1.00 65.06 88 TYR A C 1
ATOM 682 O O . TYR A 1 88 ? 61.442 -11.333 -91.213 1.00 65.06 88 TYR A O 1
ATOM 690 N N . GLU A 1 89 ? 61.773 -13.536 -91.304 1.00 65.62 89 GLU A N 1
ATOM 691 C CA . GLU A 1 89 ? 63.143 -13.490 -91.829 1.00 65.62 89 GLU A CA 1
ATOM 692 C C . GLU A 1 89 ? 63.200 -12.916 -93.250 1.00 65.62 89 GLU A C 1
ATOM 694 O O . GLU A 1 89 ? 64.198 -12.308 -93.636 1.00 65.62 89 GLU A O 1
ATOM 699 N N . ALA A 1 90 ? 62.097 -13.027 -93.998 1.00 63.72 90 ALA A N 1
ATOM 700 C CA . ALA A 1 90 ? 61.938 -12.473 -95.342 1.00 63.72 90 ALA A CA 1
ATOM 701 C C . ALA A 1 90 ? 61.653 -10.954 -95.369 1.00 63.72 90 ALA A C 1
ATOM 703 O O . ALA A 1 90 ? 61.604 -10.363 -96.448 1.00 63.72 90 ALA A O 1
ATOM 704 N N . LEU A 1 91 ? 61.458 -10.305 -94.213 1.00 67.00 91 LEU A N 1
ATOM 705 C CA . LEU A 1 91 ? 61.283 -8.852 -94.140 1.00 67.00 91 LEU A CA 1
ATOM 706 C C . LEU A 1 91 ? 62.620 -8.136 -94.361 1.00 67.00 91 LEU A C 1
ATOM 708 O O . LEU A 1 91 ? 63.649 -8.505 -93.796 1.00 67.00 91 LEU A O 1
ATOM 712 N N . GLY A 1 92 ? 62.603 -7.066 -95.158 1.00 73.88 92 GLY A N 1
ATOM 713 C CA . GLY A 1 92 ? 63.750 -6.165 -95.274 1.00 73.88 92 GLY A CA 1
ATOM 714 C C . GLY A 1 92 ? 64.120 -5.552 -93.917 1.00 73.88 92 GLY A C 1
ATOM 715 O O . GLY A 1 92 ? 63.271 -5.436 -93.033 1.00 73.88 92 GLY A O 1
ATOM 716 N N . ALA A 1 93 ? 65.379 -5.130 -93.751 1.00 74.88 93 ALA A N 1
ATOM 717 C CA . ALA A 1 93 ? 65.879 -4.563 -92.491 1.00 74.88 93 ALA A CA 1
ATOM 718 C C . ALA A 1 93 ? 64.959 -3.491 -91.852 1.00 74.88 93 ALA A C 1
ATOM 720 O O . ALA A 1 93 ? 64.690 -3.624 -90.657 1.00 74.88 93 ALA A O 1
ATOM 721 N N . PRO A 1 94 ? 64.368 -2.535 -92.606 1.00 78.12 94 PRO A N 1
ATOM 722 C CA . PRO A 1 94 ? 63.467 -1.529 -92.029 1.00 78.12 94 PRO A CA 1
ATOM 723 C C . PRO A 1 94 ? 62.199 -2.112 -91.390 1.00 78.12 94 PRO A C 1
ATOM 725 O O . PRO A 1 94 ? 61.674 -1.581 -90.417 1.00 78.12 94 PRO A O 1
ATOM 728 N N . ALA A 1 95 ? 61.686 -3.221 -91.925 1.00 78.75 95 ALA A N 1
ATOM 729 C CA . ALA A 1 95 ? 60.442 -3.807 -91.447 1.00 78.75 95 ALA A CA 1
ATOM 730 C C . ALA A 1 95 ? 60.652 -4.720 -90.222 1.00 78.75 95 ALA A C 1
ATOM 732 O O . ALA A 1 95 ? 59.742 -4.870 -89.410 1.00 78.75 95 ALA A O 1
ATOM 733 N N . ARG A 1 96 ? 61.864 -5.265 -90.031 1.00 78.62 96 ARG A N 1
ATOM 734 C CA . ARG A 1 96 ? 62.256 -5.943 -88.780 1.00 78.62 96 ARG A CA 1
ATOM 735 C C . ARG A 1 96 ? 62.464 -4.966 -87.625 1.00 78.62 96 ARG A C 1
ATOM 737 O O . ARG A 1 96 ? 62.070 -5.271 -86.505 1.00 78.62 96 ARG A O 1
ATOM 744 N N . GLU A 1 97 ? 63.046 -3.801 -87.900 1.00 82.25 97 GLU A N 1
ATOM 745 C CA . GLU A 1 97 ? 63.197 -2.727 -86.912 1.00 82.25 97 GLU A CA 1
ATOM 746 C C . GLU A 1 97 ? 61.828 -2.216 -86.444 1.00 82.25 97 GLU A C 1
ATOM 748 O O . GLU A 1 97 ? 61.566 -2.157 -85.245 1.00 82.25 97 GLU A O 1
ATOM 753 N N . LEU A 1 98 ? 60.907 -1.975 -87.384 1.00 86.69 98 LEU A N 1
ATOM 754 C CA . LEU A 1 98 ? 59.527 -1.618 -87.058 1.00 86.69 98 LEU A CA 1
ATOM 755 C C . LEU A 1 98 ? 58.841 -2.695 -86.204 1.00 86.69 98 LEU A C 1
ATOM 757 O O . LEU A 1 98 ? 58.196 -2.368 -85.212 1.00 86.69 98 LEU A O 1
ATOM 761 N N . LEU A 1 99 ? 59.006 -3.976 -86.550 1.00 83.12 99 LEU A N 1
ATOM 762 C CA . LEU A 1 99 ? 58.448 -5.079 -85.769 1.00 83.12 99 LEU A CA 1
ATOM 763 C C . LEU A 1 99 ? 58.990 -5.072 -84.330 1.00 83.12 99 LEU A C 1
ATOM 765 O O . LEU A 1 99 ? 58.199 -5.125 -83.391 1.00 83.12 99 LEU A O 1
ATOM 769 N N . ALA A 1 100 ? 60.304 -4.944 -84.136 1.00 84.81 100 ALA A N 1
ATOM 770 C CA . ALA A 1 100 ? 60.908 -4.875 -82.804 1.00 84.81 100 ALA A CA 1
ATOM 771 C C . ALA A 1 100 ? 60.330 -3.719 -81.964 1.00 84.81 100 ALA A C 1
ATOM 773 O O . ALA A 1 100 ? 59.892 -3.945 -80.835 1.00 84.81 100 ALA A O 1
ATOM 774 N N . VAL A 1 101 ? 60.214 -2.524 -82.555 1.00 90.38 101 VAL A N 1
ATOM 775 C CA . VAL A 1 101 ? 59.596 -1.352 -81.909 1.00 90.38 101 VAL A CA 1
ATOM 776 C C . VAL A 1 101 ? 58.129 -1.613 -81.552 1.00 90.38 101 VAL A C 1
ATOM 778 O O . VAL A 1 101 ? 57.673 -1.224 -80.477 1.00 90.38 101 VAL A O 1
ATOM 781 N N . THR A 1 102 ? 57.366 -2.307 -82.405 1.00 88.06 102 THR A N 1
ATOM 782 C CA . THR A 1 102 ? 55.964 -2.640 -82.093 1.00 88.06 102 THR A CA 1
ATOM 783 C C . THR A 1 102 ? 55.826 -3.640 -80.945 1.00 88.06 102 THR A C 1
ATOM 785 O O . THR A 1 102 ? 54.914 -3.488 -80.134 1.00 88.06 102 THR A O 1
ATOM 788 N N . TRP A 1 103 ? 56.725 -4.623 -80.822 1.00 87.81 103 TRP A N 1
ATOM 789 C CA . TRP A 1 103 ? 56.734 -5.560 -79.691 1.00 87.81 103 TRP A CA 1
ATOM 790 C C . TRP A 1 103 ? 57.086 -4.866 -78.381 1.00 87.81 103 TRP A C 1
ATOM 792 O O . TRP A 1 103 ? 56.397 -5.081 -77.384 1.00 87.81 103 TRP A O 1
ATOM 802 N N . GLU A 1 104 ? 58.108 -4.009 -78.398 1.00 90.62 104 GLU A N 1
ATOM 803 C CA . GLU A 1 104 ? 58.486 -3.180 -77.252 1.00 90.62 104 GLU A CA 1
ATOM 804 C C . GLU A 1 104 ? 57.327 -2.270 -76.832 1.00 90.62 104 GLU A C 1
ATOM 806 O O . GLU A 1 104 ? 56.942 -2.247 -75.665 1.00 90.62 104 GLU A O 1
ATOM 811 N N . THR A 1 105 ? 56.682 -1.606 -77.795 1.00 91.81 105 THR A N 1
ATOM 812 C CA . THR A 1 105 ? 55.508 -0.760 -77.539 1.00 91.81 105 THR A CA 1
ATOM 813 C C . THR A 1 105 ? 54.343 -1.575 -76.969 1.00 91.81 105 THR A C 1
ATOM 815 O O . THR A 1 105 ? 53.690 -1.143 -76.023 1.00 91.81 105 THR A O 1
ATOM 818 N N . ALA A 1 106 ? 54.074 -2.770 -77.501 1.00 89.81 106 ALA A N 1
ATOM 819 C CA . ALA A 1 106 ? 53.007 -3.636 -77.006 1.00 89.81 106 ALA A CA 1
ATOM 820 C C . ALA A 1 106 ? 53.286 -4.150 -75.586 1.00 89.81 106 ALA A C 1
ATOM 822 O O . ALA A 1 106 ? 52.355 -4.282 -74.790 1.00 89.81 106 ALA A O 1
ATOM 823 N N . ASP A 1 107 ? 54.543 -4.459 -75.262 1.00 91.94 107 ASP A N 1
ATOM 824 C CA . ASP A 1 107 ? 54.937 -4.851 -73.912 1.00 91.94 107 ASP A CA 1
ATOM 825 C C . ASP A 1 107 ? 54.837 -3.682 -72.933 1.00 91.94 107 ASP A C 1
ATOM 827 O O . ASP A 1 107 ? 54.227 -3.829 -71.873 1.00 91.94 107 ASP A O 1
ATOM 831 N N . HIS A 1 108 ? 55.303 -2.502 -73.346 1.00 93.44 108 HIS A N 1
ATOM 832 C CA . HIS A 1 108 ? 55.159 -1.265 -72.590 1.00 93.44 108 HIS A CA 1
ATOM 833 C C . HIS A 1 108 ? 53.687 -0.968 -72.278 1.00 93.44 108 HIS A C 1
ATOM 835 O O . HIS A 1 108 ? 53.330 -0.830 -71.113 1.00 93.44 108 HIS A O 1
ATOM 841 N N . VAL A 1 109 ? 52.802 -0.985 -73.282 1.00 94.81 109 VAL A N 1
ATOM 842 C CA . VAL A 1 109 ? 51.357 -0.767 -73.089 1.00 94.81 109 VAL A CA 1
ATOM 843 C C . VAL A 1 109 ? 50.751 -1.810 -72.147 1.00 94.81 109 VAL A C 1
ATOM 845 O O . VAL A 1 109 ? 49.962 -1.456 -71.272 1.00 94.81 109 VAL A O 1
ATOM 848 N N . ARG A 1 110 ? 51.116 -3.094 -72.280 1.00 91.75 110 ARG A N 1
ATOM 849 C CA . ARG A 1 110 ? 50.616 -4.160 -71.394 1.00 91.75 110 ARG A CA 1
ATOM 850 C C . ARG A 1 110 ? 51.067 -3.965 -69.950 1.00 91.75 110 ARG A C 1
ATOM 852 O O . ARG A 1 110 ? 50.267 -4.179 -69.042 1.00 91.75 110 ARG A O 1
ATOM 859 N N . THR A 1 111 ? 52.322 -3.598 -69.733 1.00 94.12 111 THR A N 1
ATOM 860 C CA . THR A 1 111 ? 52.871 -3.355 -68.396 1.00 94.12 111 THR A CA 1
ATOM 861 C C . THR A 1 111 ? 52.249 -2.103 -67.785 1.00 94.12 111 THR A C 1
ATOM 863 O O . THR A 1 111 ? 51.671 -2.192 -66.708 1.00 94.12 111 THR A O 1
ATOM 866 N N . SER A 1 112 ? 52.199 -0.989 -68.520 1.00 93.44 112 SER A N 1
ATOM 867 C CA . SER A 1 112 ? 51.549 0.243 -68.059 1.00 93.44 112 SER A CA 1
ATOM 868 C C . SER A 1 112 ? 50.062 0.055 -67.746 1.00 93.44 112 SER A C 1
ATOM 870 O O . SER A 1 112 ? 49.586 0.588 -66.748 1.00 93.44 112 SER A O 1
ATOM 872 N N . ALA A 1 113 ? 49.326 -0.730 -68.540 1.00 90.19 113 ALA A N 1
ATOM 873 C CA . ALA A 1 113 ? 47.922 -1.033 -68.262 1.00 90.19 113 ALA A CA 1
ATOM 874 C C . ALA A 1 113 ? 47.739 -1.880 -66.990 1.00 90.19 113 ALA A C 1
ATOM 876 O O . ALA A 1 113 ? 46.784 -1.662 -66.246 1.00 90.19 113 ALA A O 1
ATOM 877 N N . ARG A 1 114 ? 48.642 -2.834 -66.719 1.00 93.38 114 ARG A N 1
ATOM 878 C CA . ARG A 1 114 ? 48.618 -3.621 -65.474 1.00 93.38 114 ARG A CA 1
ATOM 879 C C . ARG A 1 114 ? 48.950 -2.764 -64.262 1.00 93.38 114 ARG A C 1
ATOM 881 O O . ARG A 1 114 ? 48.250 -2.868 -63.260 1.00 93.38 114 ARG A O 1
ATOM 888 N N . ASP A 1 115 ? 49.964 -1.913 -64.372 1.00 94.75 115 ASP A N 1
ATOM 889 C CA . ASP A 1 115 ? 50.355 -1.002 -63.298 1.00 94.75 115 ASP A CA 1
ATOM 890 C C . ASP A 1 115 ? 49.221 -0.025 -62.973 1.00 94.75 115 ASP A C 1
ATOM 892 O O . ASP A 1 115 ? 48.918 0.207 -61.806 1.00 94.75 115 ASP A O 1
ATOM 896 N N . GLU A 1 116 ? 48.542 0.505 -63.993 1.00 94.12 116 GLU A N 1
ATOM 897 C CA . GLU A 1 116 ? 47.401 1.404 -63.807 1.00 94.12 116 GLU A CA 1
ATOM 898 C C . GLU A 1 116 ? 46.188 0.700 -63.187 1.00 94.12 116 GLU A C 1
ATOM 900 O O . GLU A 1 116 ? 45.551 1.242 -62.282 1.00 94.12 116 GLU A O 1
ATOM 905 N N . ALA A 1 117 ? 45.888 -0.530 -63.616 1.00 91.44 117 ALA A N 1
ATOM 906 C CA . ALA A 1 117 ? 44.824 -1.333 -63.017 1.00 91.44 117 ALA A CA 1
ATOM 907 C C . ALA A 1 117 ? 45.125 -1.674 -61.548 1.00 91.44 117 ALA A C 1
ATOM 909 O O . ALA A 1 117 ? 44.226 -1.610 -60.707 1.00 91.44 117 ALA A O 1
ATOM 910 N N . ALA A 1 118 ? 46.382 -2.001 -61.230 1.00 94.56 118 ALA A N 1
ATOM 911 C CA . ALA A 1 118 ? 46.823 -2.262 -59.864 1.00 94.56 118 ALA A CA 1
ATOM 912 C C . ALA A 1 118 ? 46.713 -1.007 -58.985 1.00 94.56 118 ALA A C 1
ATOM 914 O O . ALA A 1 118 ? 46.166 -1.098 -57.888 1.00 94.56 118 ALA A O 1
ATOM 915 N N . ARG A 1 119 ? 47.145 0.164 -59.484 1.00 96.31 119 ARG A N 1
ATOM 916 C CA . ARG A 1 119 ? 46.970 1.456 -58.795 1.00 96.31 119 ARG A CA 1
ATOM 917 C C . ARG A 1 119 ? 45.500 1.760 -58.528 1.00 96.31 119 ARG A C 1
ATOM 919 O O . ARG A 1 119 ? 45.117 1.936 -57.382 1.00 96.31 119 ARG A O 1
ATOM 926 N N . THR A 1 120 ? 44.664 1.703 -59.565 1.00 94.38 120 THR A N 1
ATOM 927 C CA . THR A 1 120 ? 43.224 1.982 -59.444 1.00 94.38 120 THR A CA 1
ATOM 928 C C . THR A 1 120 ? 42.538 1.041 -58.447 1.00 94.38 120 THR A C 1
ATOM 930 O O . THR A 1 120 ? 41.660 1.463 -57.700 1.00 94.38 120 THR A O 1
ATOM 933 N N . THR A 1 121 ? 42.929 -0.238 -58.424 1.00 93.38 121 THR A N 1
ATOM 934 C CA . THR A 1 121 ? 42.385 -1.216 -57.468 1.00 93.38 121 THR A CA 1
ATOM 935 C C . THR A 1 121 ? 42.834 -0.901 -56.043 1.00 93.38 121 THR A C 1
ATOM 937 O O . THR A 1 121 ? 41.997 -0.880 -55.146 1.00 93.38 121 THR A O 1
ATOM 940 N N . GLY A 1 122 ? 44.119 -0.594 -55.840 1.00 95.94 122 GLY A N 1
ATOM 941 C CA . GLY A 1 122 ? 44.651 -0.204 -54.533 1.00 95.94 122 GLY A CA 1
ATOM 942 C C . GLY A 1 122 ? 43.986 1.058 -53.976 1.00 95.94 122 GLY A C 1
ATOM 943 O O . GLY A 1 122 ? 43.538 1.051 -52.831 1.00 95.94 122 GLY A O 1
ATOM 944 N N . ASP A 1 123 ? 43.831 2.093 -54.806 1.00 95.88 123 ASP A N 1
ATOM 945 C CA . ASP A 1 123 ? 43.162 3.343 -54.429 1.00 95.88 123 ASP A CA 1
ATOM 946 C C . ASP A 1 123 ? 41.689 3.097 -54.050 1.00 95.88 123 ASP A C 1
ATOM 948 O O . ASP A 1 123 ? 41.184 3.647 -53.070 1.00 95.88 123 ASP A O 1
ATOM 952 N N . ALA A 1 124 ? 40.989 2.228 -54.793 1.00 92.69 124 ALA A N 1
ATOM 953 C CA . ALA A 1 124 ? 39.607 1.858 -54.492 1.00 92.69 124 ALA A CA 1
ATOM 954 C C . ALA A 1 124 ? 39.481 1.049 -53.187 1.00 92.69 124 ALA A C 1
ATOM 956 O O . ALA A 1 124 ? 38.542 1.268 -52.421 1.00 92.69 124 ALA A O 1
ATOM 957 N N . GLU A 1 125 ? 40.413 0.132 -52.912 1.00 95.25 125 GLU A N 1
ATOM 958 C CA . GLU A 1 125 ? 40.457 -0.643 -51.666 1.00 95.25 125 GLU A CA 1
ATOM 959 C C . GLU A 1 125 ? 40.786 0.231 -50.448 1.00 95.25 125 GLU A C 1
ATOM 961 O O . GLU A 1 125 ? 40.233 0.024 -49.366 1.00 95.25 125 GLU A O 1
ATOM 966 N N . GLU A 1 126 ? 41.673 1.216 -50.593 1.00 96.94 126 GLU A N 1
ATOM 967 C CA . GLU A 1 126 ? 41.959 2.196 -49.545 1.00 96.94 126 GLU A CA 1
ATOM 968 C C . GLU A 1 126 ? 40.748 3.089 -49.270 1.00 96.94 126 GLU A C 1
ATOM 970 O O . GLU A 1 126 ? 40.305 3.162 -48.124 1.00 96.94 126 GLU A O 1
ATOM 975 N N . ALA A 1 127 ? 40.131 3.656 -50.310 1.00 95.19 127 ALA A N 1
ATOM 976 C CA . ALA A 1 127 ? 38.920 4.458 -50.164 1.00 95.19 127 ALA A CA 1
ATOM 977 C C . ALA A 1 127 ? 37.770 3.670 -49.510 1.00 95.19 127 ALA A C 1
ATOM 979 O O . ALA A 1 127 ? 37.076 4.193 -48.637 1.00 95.19 127 ALA A O 1
ATOM 980 N N . ALA A 1 128 ? 37.584 2.397 -49.883 1.00 92.88 128 ALA A N 1
ATOM 981 C CA . ALA A 1 128 ? 36.568 1.534 -49.283 1.00 92.88 128 ALA A CA 1
ATOM 982 C C . ALA A 1 128 ? 36.834 1.260 -47.793 1.00 92.88 128 ALA A C 1
ATOM 984 O O . ALA A 1 128 ? 35.893 1.255 -46.998 1.00 92.88 128 ALA A O 1
ATOM 985 N N . ARG A 1 129 ? 38.100 1.053 -47.402 1.00 97.06 129 ARG A N 1
ATOM 986 C CA . ARG A 1 129 ? 38.482 0.886 -45.991 1.00 97.06 129 ARG A CA 1
ATOM 987 C C . ARG A 1 129 ? 38.238 2.160 -45.190 1.00 97.06 129 ARG A C 1
ATOM 989 O O . ARG A 1 129 ? 37.592 2.076 -44.151 1.00 97.06 129 ARG A O 1
ATOM 996 N N . CYS A 1 130 ? 38.667 3.318 -45.694 1.00 97.19 130 CYS A N 1
ATOM 997 C CA . CYS A 1 130 ? 38.429 4.602 -45.033 1.00 97.19 130 CYS A CA 1
ATOM 998 C C . CYS A 1 130 ? 36.931 4.860 -44.830 1.00 97.19 130 CYS A C 1
ATOM 1000 O O . CYS A 1 130 ? 36.511 5.164 -43.718 1.00 97.19 130 CYS A O 1
ATOM 1002 N N . LEU A 1 131 ? 36.107 4.640 -45.860 1.00 95.75 131 LEU A N 1
ATOM 1003 C CA . LEU A 1 131 ? 34.657 4.808 -45.750 1.00 95.75 131 LEU A CA 1
ATOM 1004 C C . LEU A 1 131 ? 34.035 3.849 -44.722 1.00 95.75 131 LEU A C 1
ATOM 1006 O O . LEU A 1 131 ? 33.133 4.235 -43.982 1.00 95.75 131 LEU A O 1
ATOM 1010 N N . ALA A 1 132 ? 34.502 2.599 -44.662 1.00 95.19 132 ALA A N 1
ATOM 1011 C CA . ALA A 1 132 ? 34.017 1.629 -43.683 1.00 95.19 132 ALA A CA 1
ATOM 1012 C C . ALA A 1 132 ? 34.400 2.014 -42.244 1.00 95.19 132 ALA A C 1
ATOM 1014 O O . ALA A 1 132 ? 33.587 1.855 -41.332 1.00 95.19 132 ALA A O 1
ATOM 1015 N N . GLU A 1 133 ? 35.610 2.536 -42.037 1.00 97.00 133 GLU A N 1
ATOM 1016 C CA . GLU A 1 133 ? 36.071 3.038 -40.740 1.00 97.00 133 GLU A CA 1
ATOM 1017 C C . GLU A 1 133 ? 35.279 4.276 -40.300 1.00 97.00 133 GLU A C 1
ATOM 1019 O O . GLU A 1 133 ? 34.805 4.321 -39.164 1.00 97.00 133 GLU A O 1
ATOM 1024 N N . GLU A 1 134 ? 35.058 5.238 -41.201 1.00 95.81 134 GLU A N 1
ATOM 1025 C CA . GLU A 1 134 ? 34.243 6.433 -40.948 1.00 95.81 134 GLU A CA 1
ATOM 1026 C C . GLU A 1 134 ? 32.792 6.070 -40.613 1.00 95.81 134 GLU A C 1
ATOM 1028 O O . GLU A 1 134 ? 32.259 6.508 -39.592 1.00 95.81 134 GLU A O 1
ATOM 1033 N N . ALA A 1 135 ? 32.164 5.204 -41.416 1.00 93.88 135 ALA A N 1
ATOM 1034 C CA . ALA A 1 135 ? 30.808 4.726 -41.160 1.00 93.88 135 ALA A CA 1
ATOM 1035 C C . ALA A 1 135 ? 30.711 3.961 -39.828 1.00 93.88 135 ALA A C 1
ATOM 1037 O O . ALA A 1 135 ? 29.729 4.103 -39.097 1.00 93.88 135 ALA A O 1
ATOM 1038 N N . GLY A 1 136 ? 31.734 3.170 -39.488 1.00 95.69 136 GLY A N 1
ATOM 1039 C CA . GLY A 1 136 ? 31.824 2.470 -38.209 1.00 95.69 136 GLY A CA 1
ATOM 1040 C C . GLY A 1 136 ? 31.952 3.421 -37.017 1.00 95.69 136 GLY A C 1
ATOM 1041 O O . GLY A 1 136 ? 31.291 3.215 -35.997 1.00 95.69 136 GLY A O 1
ATOM 1042 N N . ALA A 1 137 ? 32.757 4.478 -37.146 1.00 96.94 137 ALA A N 1
ATOM 1043 C CA . ALA A 1 137 ? 32.923 5.499 -36.116 1.00 96.94 137 ALA A CA 1
ATOM 1044 C C . ALA A 1 137 ? 31.629 6.295 -35.888 1.00 96.94 137 ALA A C 1
ATOM 1046 O O . ALA A 1 137 ? 31.214 6.461 -34.739 1.00 96.94 137 ALA A O 1
ATOM 1047 N N . GLU A 1 138 ? 30.956 6.715 -36.962 1.00 95.31 138 GLU A N 1
ATOM 1048 C CA . GLU A 1 138 ? 29.683 7.442 -36.893 1.00 95.31 138 GLU A CA 1
ATOM 1049 C C . GLU A 1 138 ? 28.584 6.573 -36.265 1.00 95.31 138 GLU A C 1
ATOM 1051 O O . GLU A 1 138 ? 27.909 6.989 -35.321 1.00 95.31 138 GLU A O 1
ATOM 1056 N N . ALA A 1 139 ? 28.451 5.316 -36.707 1.00 94.12 139 ALA A N 1
ATOM 1057 C CA . ALA A 1 139 ? 27.506 4.372 -36.116 1.00 94.12 139 ALA A CA 1
ATOM 1058 C C . ALA A 1 139 ? 27.793 4.138 -34.622 1.00 94.12 139 ALA A C 1
ATOM 1060 O O . ALA A 1 139 ? 26.868 4.099 -33.808 1.00 94.12 139 ALA A O 1
ATOM 1061 N N . GLY A 1 140 ? 29.070 4.026 -34.244 1.00 97.00 140 GLY A N 1
ATOM 1062 C CA . GLY A 1 140 ? 29.492 3.915 -32.849 1.00 97.00 140 GLY A CA 1
ATOM 1063 C C . GLY A 1 140 ? 29.125 5.144 -32.013 1.00 97.00 140 GLY A C 1
ATOM 1064 O O . GLY A 1 140 ? 28.640 4.993 -30.890 1.00 97.00 140 GLY A O 1
ATOM 1065 N N . ALA A 1 141 ? 29.301 6.350 -32.558 1.00 96.81 141 ALA A N 1
ATOM 1066 C CA . ALA A 1 141 ? 28.937 7.599 -31.894 1.00 96.81 141 ALA A CA 1
ATOM 1067 C C . ALA A 1 141 ? 27.421 7.700 -31.659 1.00 96.81 141 ALA A C 1
ATOM 1069 O O . ALA A 1 141 ? 26.991 7.977 -30.536 1.00 96.81 141 ALA A O 1
ATOM 1070 N N . VAL A 1 142 ? 26.612 7.385 -32.678 1.00 96.62 142 VAL A N 1
ATOM 1071 C CA . VAL A 1 142 ? 25.142 7.376 -32.577 1.00 96.62 142 VAL A CA 1
ATOM 1072 C C . VAL A 1 142 ? 24.665 6.358 -31.538 1.00 96.62 142 VAL A C 1
ATOM 1074 O O . VAL A 1 142 ? 23.800 6.669 -30.714 1.00 96.62 142 VAL A O 1
ATOM 1077 N N . LEU A 1 143 ? 25.242 5.151 -31.524 1.00 96.94 143 LEU A N 1
ATOM 1078 C CA . LEU A 1 143 ? 24.910 4.131 -30.525 1.00 96.94 143 LEU A CA 1
ATOM 1079 C C . LEU A 1 143 ? 25.279 4.581 -29.105 1.00 96.94 143 LEU A C 1
ATOM 1081 O O . LEU A 1 143 ? 24.467 4.438 -28.190 1.00 96.94 143 LEU A O 1
ATOM 1085 N N . ALA A 1 144 ? 26.462 5.169 -28.914 1.00 96.38 144 ALA A N 1
ATOM 1086 C CA . ALA A 1 144 ? 26.896 5.671 -27.613 1.00 96.38 144 ALA A CA 1
ATOM 1087 C C . ALA A 1 144 ? 25.984 6.798 -27.092 1.00 96.38 144 ALA A C 1
ATOM 1089 O O . ALA A 1 144 ? 25.600 6.787 -25.919 1.00 96.38 144 ALA A O 1
ATOM 1090 N N . GLU A 1 145 ? 25.583 7.736 -27.956 1.00 96.81 145 GLU A N 1
ATOM 1091 C CA . GLU A 1 145 ? 24.644 8.803 -27.597 1.00 96.81 145 GLU A CA 1
ATOM 1092 C C . GLU A 1 145 ? 23.265 8.239 -27.221 1.00 96.81 145 GLU A C 1
ATOM 1094 O O . GLU A 1 145 ? 22.680 8.633 -26.203 1.00 96.81 145 GLU A O 1
ATOM 1099 N N . ALA A 1 146 ? 22.757 7.280 -28.003 1.00 94.94 146 ALA A N 1
ATOM 1100 C CA . ALA A 1 146 ? 21.485 6.617 -27.737 1.00 94.94 146 ALA A CA 1
ATOM 1101 C C . ALA A 1 146 ? 21.504 5.861 -26.397 1.00 94.94 146 ALA A C 1
ATOM 1103 O O . ALA A 1 146 ? 20.565 5.982 -25.599 1.00 94.94 146 ALA A O 1
ATOM 1104 N N . GLU A 1 147 ? 22.585 5.136 -26.098 1.00 97.19 147 GLU A N 1
ATOM 1105 C CA . GLU A 1 147 ? 22.772 4.467 -24.811 1.00 97.19 147 GLU A CA 1
ATOM 1106 C C . GLU A 1 147 ? 22.810 5.460 -23.648 1.00 97.19 147 GLU A C 1
ATOM 1108 O O . GLU A 1 147 ? 22.153 5.250 -22.623 1.00 97.19 147 GLU A O 1
ATOM 1113 N N . GLU A 1 148 ? 23.558 6.555 -23.782 1.00 97.88 148 GLU A N 1
ATOM 1114 C CA . GLU A 1 148 ? 23.637 7.575 -22.742 1.00 97.88 148 GLU A CA 1
ATOM 1115 C C . GLU A 1 148 ? 22.268 8.229 -22.511 1.00 97.88 148 GLU A C 1
ATOM 1117 O O . GLU A 1 148 ? 21.837 8.420 -21.368 1.00 97.88 148 GLU A O 1
ATOM 1122 N N . HIS A 1 149 ? 21.527 8.507 -23.586 1.00 96.56 149 HIS A N 1
ATOM 1123 C CA . HIS A 1 149 ? 20.163 9.013 -23.507 1.00 96.56 149 HIS A CA 1
ATOM 1124 C C . HIS A 1 149 ? 19.231 8.039 -22.771 1.00 96.56 149 HIS A C 1
ATOM 1126 O O . HIS A 1 149 ? 18.523 8.447 -21.844 1.00 96.56 149 HIS A O 1
ATOM 1132 N N . ALA A 1 150 ? 19.278 6.748 -23.104 1.00 96.31 150 ALA A N 1
ATOM 1133 C CA . ALA A 1 150 ? 18.496 5.714 -22.431 1.00 96.31 150 ALA A CA 1
ATOM 1134 C C . ALA A 1 150 ? 18.853 5.591 -20.937 1.00 96.31 150 ALA A C 1
ATOM 1136 O O . ALA A 1 150 ? 17.961 5.488 -20.083 1.00 96.31 150 ALA A O 1
ATOM 1137 N N . ARG A 1 151 ? 20.146 5.672 -20.591 1.00 98.00 151 ARG A N 1
ATOM 1138 C CA . ARG A 1 151 ? 20.625 5.678 -19.196 1.00 98.00 151 ARG A CA 1
ATOM 1139 C C . ARG A 1 151 ? 20.111 6.899 -18.433 1.00 98.00 151 ARG A C 1
ATOM 1141 O O . ARG A 1 151 ? 19.613 6.745 -17.311 1.00 98.00 151 ARG A O 1
ATOM 1148 N N . ARG A 1 152 ? 20.161 8.093 -19.037 1.00 98.19 152 ARG A N 1
ATOM 1149 C CA . ARG A 1 152 ? 19.623 9.336 -18.452 1.00 98.19 152 ARG A CA 1
ATOM 1150 C C . ARG A 1 152 ? 18.120 9.231 -18.201 1.00 98.19 152 ARG A C 1
ATOM 1152 O O . ARG A 1 152 ? 17.679 9.500 -17.085 1.00 98.19 152 ARG A O 1
ATOM 1159 N N . LEU A 1 153 ? 17.344 8.773 -19.186 1.00 98.12 153 LEU A N 1
ATOM 1160 C CA . LEU A 1 153 ? 15.896 8.582 -19.046 1.00 98.12 153 LEU A CA 1
ATOM 1161 C C . LEU A 1 153 ? 15.549 7.580 -17.941 1.00 98.12 153 LEU A C 1
ATOM 1163 O O . LEU A 1 153 ? 14.701 7.863 -17.096 1.00 98.12 153 LEU A O 1
ATOM 1167 N N . THR A 1 154 ? 16.234 6.437 -17.903 1.00 98.12 154 THR A N 1
ATOM 1168 C CA . THR A 1 154 ? 16.000 5.404 -16.884 1.00 98.12 154 THR A CA 1
ATOM 1169 C C . THR A 1 154 ? 16.324 5.920 -15.482 1.00 98.12 154 THR A C 1
ATOM 1171 O O . THR A 1 154 ? 15.573 5.684 -14.534 1.00 98.12 154 THR A O 1
ATOM 1174 N N . THR A 1 155 ? 17.417 6.670 -15.338 1.00 98.50 155 THR A N 1
ATOM 1175 C CA . THR A 1 155 ? 17.820 7.277 -14.061 1.00 98.50 155 THR A CA 1
ATOM 1176 C C . THR A 1 155 ? 16.821 8.337 -13.604 1.00 98.50 155 THR A C 1
ATOM 1178 O O . THR A 1 155 ? 16.412 8.343 -12.439 1.00 98.50 155 THR A O 1
ATOM 1181 N N . ALA A 1 156 ? 16.366 9.195 -14.520 1.00 97.88 156 ALA A N 1
ATOM 1182 C CA . ALA A 1 156 ? 15.338 10.191 -14.247 1.00 97.88 156 ALA A CA 1
ATOM 1183 C C . ALA A 1 156 ? 14.012 9.536 -13.826 1.00 97.88 156 ALA A C 1
ATOM 1185 O O . ALA A 1 156 ? 13.431 9.933 -12.816 1.00 97.88 156 ALA A O 1
ATOM 1186 N N . ALA A 1 157 ? 13.574 8.487 -14.531 1.00 97.25 157 ALA A N 1
ATOM 1187 C CA . ALA A 1 157 ? 12.361 7.741 -14.204 1.00 97.25 157 ALA A CA 1
ATOM 1188 C C . ALA A 1 157 ? 12.445 7.075 -12.821 1.00 97.25 157 ALA A C 1
ATOM 1190 O O . ALA A 1 157 ? 11.517 7.200 -12.023 1.00 97.25 157 ALA A O 1
ATOM 1191 N N . ARG A 1 158 ? 13.573 6.430 -12.490 1.00 98.12 158 ARG A N 1
ATOM 1192 C CA . ARG A 1 158 ? 13.804 5.835 -11.160 1.00 98.12 158 ARG A CA 1
ATOM 1193 C C . ARG A 1 158 ? 13.806 6.887 -10.054 1.00 98.12 158 ARG A C 1
ATOM 1195 O O . ARG A 1 158 ? 13.214 6.664 -9.003 1.00 98.12 158 ARG A O 1
ATOM 1202 N N . THR A 1 159 ? 14.423 8.040 -10.302 1.00 98.44 159 THR A N 1
ATOM 1203 C CA . THR A 1 159 ? 14.465 9.153 -9.343 1.00 98.44 159 THR A CA 1
ATOM 1204 C C . THR A 1 159 ? 13.069 9.725 -9.104 1.00 98.44 159 THR A C 1
ATOM 1206 O O . THR A 1 159 ? 12.670 9.917 -7.957 1.00 98.44 159 THR A O 1
ATOM 1209 N N . ALA A 1 160 ? 12.300 9.955 -10.172 1.00 98.00 160 ALA A N 1
ATOM 1210 C CA . ALA A 1 160 ? 10.922 10.428 -10.083 1.00 98.00 160 ALA A CA 1
ATOM 1211 C C . ALA A 1 160 ? 10.023 9.418 -9.351 1.00 98.00 160 ALA A C 1
ATOM 1213 O O . ALA A 1 160 ? 9.308 9.798 -8.428 1.00 98.00 160 ALA A O 1
ATOM 1214 N N . GLY A 1 161 ? 10.118 8.128 -9.692 1.00 98.25 161 GLY A N 1
ATOM 1215 C CA . GLY A 1 161 ? 9.394 7.059 -9.000 1.00 98.25 161 GLY A CA 1
ATOM 1216 C C . GLY A 1 161 ? 9.762 6.958 -7.517 1.00 98.25 161 GLY A C 1
ATOM 1217 O O . GLY A 1 161 ? 8.881 6.836 -6.671 1.00 98.25 161 GLY A O 1
ATOM 1218 N N . GLY A 1 162 ? 11.050 7.086 -7.180 1.00 98.50 162 GLY A N 1
ATOM 1219 C CA . GLY A 1 162 ? 11.517 7.112 -5.793 1.00 98.50 162 GLY A CA 1
ATOM 1220 C C . GLY A 1 162 ? 10.944 8.282 -4.990 1.00 98.50 162 GLY A C 1
ATOM 1221 O O . GLY A 1 162 ? 10.509 8.085 -3.857 1.00 98.50 162 GLY A O 1
ATOM 1222 N N . ARG A 1 163 ? 10.876 9.481 -5.586 1.00 98.38 163 ARG A N 1
ATOM 1223 C CA . ARG A 1 163 ? 10.241 10.655 -4.962 1.00 98.38 163 ARG A CA 1
ATOM 1224 C C . ARG A 1 163 ? 8.752 10.428 -4.716 1.00 98.38 163 ARG A C 1
ATOM 1226 O O . ARG A 1 163 ? 8.313 10.593 -3.585 1.00 98.38 163 ARG A O 1
ATOM 1233 N N . LEU A 1 164 ? 8.015 9.947 -5.722 1.00 98.50 164 LEU A N 1
ATOM 1234 C CA . LEU A 1 164 ? 6.586 9.636 -5.587 1.00 98.50 164 LEU A CA 1
ATOM 1235 C C . LEU A 1 164 ? 6.314 8.623 -4.468 1.00 98.50 164 LEU A C 1
ATOM 1237 O O . LEU A 1 164 ? 5.372 8.794 -3.701 1.00 98.50 164 LEU A O 1
ATOM 1241 N N . LEU A 1 165 ? 7.149 7.587 -4.336 1.00 98.62 165 LEU A N 1
ATOM 1242 C CA . LEU A 1 165 ? 7.020 6.607 -3.254 1.00 98.62 165 LEU A CA 1
ATOM 1243 C C . LEU A 1 165 ? 7.314 7.207 -1.876 1.00 98.62 165 LEU A C 1
ATOM 1245 O O . LEU A 1 165 ? 6.639 6.861 -0.907 1.00 98.62 165 LEU A O 1
ATOM 1249 N N . MET A 1 166 ? 8.319 8.077 -1.770 1.00 98.62 166 MET A N 1
ATOM 1250 C CA . MET A 1 166 ? 8.635 8.766 -0.518 1.00 98.62 166 MET A CA 1
ATOM 1251 C C . MET A 1 166 ? 7.511 9.713 -0.097 1.00 98.62 166 MET A C 1
ATOM 1253 O O . MET A 1 166 ? 7.112 9.685 1.067 1.00 98.62 166 MET A O 1
ATOM 1257 N N . ASP A 1 167 ? 6.964 10.485 -1.036 1.00 98.38 167 ASP A N 1
ATOM 1258 C CA . ASP A 1 167 ? 5.824 11.369 -0.787 1.00 98.38 167 ASP A CA 1
ATOM 1259 C C . ASP A 1 167 ? 4.586 10.568 -0.372 1.00 98.38 167 ASP A C 1
ATOM 1261 O O . ASP A 1 167 ? 4.047 10.803 0.705 1.00 98.38 167 ASP A O 1
ATOM 1265 N N . ALA A 1 168 ? 4.223 9.521 -1.120 1.00 98.19 168 ALA A N 1
ATOM 1266 C CA . ALA A 1 168 ? 3.087 8.666 -0.776 1.00 98.19 168 ALA A CA 1
ATOM 1267 C C . ALA A 1 168 ? 3.229 8.003 0.608 1.00 98.19 168 ALA A C 1
ATOM 1269 O O . ALA A 1 168 ? 2.252 7.874 1.343 1.00 98.19 168 ALA A O 1
ATOM 1270 N N . ARG A 1 169 ? 4.444 7.589 0.997 1.00 98.62 169 ARG A N 1
ATOM 1271 C CA . ARG A 1 169 ? 4.710 7.035 2.338 1.00 98.62 169 ARG A CA 1
ATOM 1272 C C . ARG A 1 169 ? 4.576 8.083 3.434 1.00 98.62 169 ARG A C 1
ATOM 1274 O O . ARG A 1 169 ? 4.053 7.768 4.504 1.00 98.62 169 ARG A O 1
ATOM 1281 N N . ARG A 1 170 ? 5.065 9.299 3.188 1.00 98.69 170 ARG A N 1
ATOM 1282 C CA . ARG A 1 170 ? 4.942 10.420 4.122 1.00 98.69 170 ARG A CA 1
ATOM 1283 C C . ARG A 1 170 ? 3.474 10.769 4.339 1.00 98.69 170 ARG A C 1
ATOM 1285 O O . ARG A 1 170 ? 3.050 10.819 5.489 1.00 98.69 170 ARG A O 1
ATOM 1292 N N . ASP A 1 171 ? 2.706 10.890 3.263 1.00 98.31 171 ASP A N 1
ATOM 1293 C CA . ASP A 1 171 ? 1.276 11.197 3.314 1.00 98.31 171 ASP A CA 1
ATOM 1294 C C . ASP A 1 171 ? 0.496 10.087 4.029 1.00 98.31 171 ASP A C 1
ATOM 1296 O O . ASP A 1 171 ? -0.293 10.364 4.928 1.00 98.31 171 ASP A O 1
ATOM 1300 N N . ALA A 1 172 ? 0.774 8.815 3.719 1.00 98.50 172 ALA A N 1
ATOM 1301 C CA . ALA A 1 172 ? 0.150 7.685 4.407 1.00 98.50 172 ALA A CA 1
ATOM 1302 C C . ALA A 1 172 ? 0.485 7.647 5.909 1.00 98.50 172 ALA A C 1
ATOM 1304 O O . ALA A 1 172 ? -0.368 7.314 6.731 1.00 98.50 172 ALA A O 1
ATOM 1305 N N . THR A 1 173 ? 1.721 7.995 6.280 1.00 98.50 173 THR A N 1
ATOM 1306 C CA . THR A 1 173 ? 2.143 8.057 7.688 1.00 98.50 173 THR A CA 1
ATOM 1307 C C . THR A 1 173 ? 1.458 9.209 8.419 1.00 98.50 173 THR A C 1
ATOM 1309 O O . THR A 1 173 ? 0.975 9.008 9.532 1.00 98.50 173 THR A O 1
ATOM 1312 N N . ALA A 1 174 ? 1.368 10.384 7.788 1.00 98.44 174 ALA A N 1
ATOM 1313 C CA . ALA A 1 174 ? 0.669 11.546 8.332 1.00 98.44 174 ALA A CA 1
ATOM 1314 C C . ALA A 1 174 ? -0.829 11.261 8.519 1.00 98.44 174 ALA A C 1
ATOM 1316 O O . ALA A 1 174 ? -1.342 11.410 9.625 1.00 98.44 174 ALA A O 1
ATOM 1317 N N . ALA A 1 175 ? -1.497 10.726 7.493 1.00 98.44 175 ALA A N 1
ATOM 1318 C CA . ALA A 1 175 ? -2.909 10.356 7.558 1.00 98.44 175 ALA A CA 1
ATOM 1319 C C . ALA A 1 175 ? -3.187 9.314 8.654 1.00 98.44 175 ALA A C 1
ATOM 1321 O O . ALA A 1 175 ? -4.181 9.409 9.374 1.00 98.44 175 ALA A O 1
ATOM 1322 N N . ARG A 1 176 ? -2.293 8.329 8.830 1.00 98.62 176 ARG A N 1
ATOM 1323 C CA . ARG A 1 176 ? -2.404 7.359 9.927 1.00 98.62 176 ARG A CA 1
ATOM 1324 C C . ARG A 1 176 ? -2.244 8.027 11.292 1.00 98.62 176 ARG A C 1
ATOM 1326 O O . ARG A 1 176 ? -2.996 7.692 12.198 1.00 98.62 176 ARG A O 1
ATOM 1333 N N . ALA A 1 177 ? -1.280 8.932 11.451 1.00 98.50 177 ALA A N 1
ATOM 1334 C CA . ALA A 1 177 ? -1.073 9.644 12.709 1.00 98.50 177 ALA A CA 1
ATOM 1335 C C . ALA A 1 177 ? -2.297 10.500 13.076 1.00 98.50 177 ALA A C 1
ATOM 1337 O O . ALA A 1 177 ? -2.780 10.415 14.203 1.00 98.50 177 ALA A O 1
ATOM 1338 N N . GLU A 1 178 ? -2.849 11.244 12.115 1.00 98.44 178 GLU A N 1
ATOM 1339 C CA . GLU A 1 178 ? -4.081 12.022 12.292 1.00 98.44 178 GLU A CA 1
ATOM 1340 C C . GLU A 1 178 ? -5.268 11.129 12.679 1.00 98.44 178 GLU A C 1
ATOM 1342 O O . GLU A 1 178 ? -5.978 11.418 13.644 1.00 98.44 178 GLU A O 1
ATOM 1347 N N . ALA A 1 179 ? -5.454 10.003 11.981 1.00 98.44 179 ALA A N 1
ATOM 1348 C CA . ALA A 1 179 ? -6.516 9.050 12.289 1.00 98.44 179 ALA A CA 1
ATOM 1349 C C . ALA A 1 179 ? -6.381 8.456 13.701 1.00 98.44 179 ALA A C 1
ATOM 1351 O O . ALA A 1 179 ? -7.384 8.319 14.402 1.00 98.44 179 ALA A O 1
ATOM 1352 N N . THR A 1 180 ? -5.157 8.139 14.141 1.00 98.62 180 THR A N 1
ATOM 1353 C CA . THR A 1 180 ? -4.898 7.650 15.502 1.00 98.62 180 THR A CA 1
ATOM 1354 C C . THR A 1 180 ? -5.284 8.691 16.549 1.00 98.62 180 THR A C 1
ATOM 1356 O O . THR A 1 180 ? -5.993 8.345 17.487 1.00 98.62 180 THR A O 1
ATOM 1359 N N . VAL A 1 181 ? -4.910 9.963 16.370 1.00 98.56 181 VAL A N 1
ATOM 1360 C CA . VAL A 1 181 ? -5.269 11.040 17.314 1.00 98.56 181 VAL A CA 1
ATOM 1361 C C . VAL A 1 181 ? -6.788 11.186 17.438 1.00 98.56 181 VAL A C 1
ATOM 1363 O O . VAL A 1 181 ? -7.323 11.279 18.545 1.00 98.56 181 VAL A O 1
ATOM 1366 N N . VAL A 1 182 ? -7.510 11.166 16.312 1.00 98.56 182 VAL A N 1
ATOM 1367 C CA . VAL A 1 182 ? -8.981 11.235 16.315 1.00 98.56 182 VAL A CA 1
ATOM 1368 C C . VAL A 1 182 ? -9.587 10.027 17.032 1.00 98.56 182 VAL A C 1
ATOM 1370 O O . VAL A 1 182 ? -10.519 10.184 17.825 1.00 98.56 182 VAL A O 1
ATOM 1373 N N . TRP A 1 183 ? -9.059 8.828 16.779 1.00 98.62 183 TRP A N 1
ATOM 1374 C CA . TRP A 1 183 ? -9.528 7.600 17.415 1.00 98.62 183 TRP A CA 1
ATOM 1375 C C . TRP A 1 183 ? -9.269 7.594 18.927 1.00 98.62 183 TRP A C 1
ATOM 1377 O O . TRP A 1 183 ? -10.182 7.285 19.690 1.00 98.62 183 TRP A O 1
ATOM 1387 N N . GLU A 1 184 ? -8.078 7.996 19.373 1.00 98.56 184 GLU A N 1
ATOM 1388 C CA . GLU A 1 184 ? -7.732 8.093 20.796 1.00 98.56 184 GLU A CA 1
ATOM 1389 C C . GLU A 1 184 ? -8.624 9.106 21.519 1.00 98.56 184 GLU A C 1
ATOM 1391 O O . GLU A 1 184 ? -9.182 8.785 22.566 1.00 98.56 184 GLU A O 1
ATOM 1396 N N . SER A 1 185 ? -8.866 10.275 20.917 1.00 98.44 185 SER A N 1
ATOM 1397 C CA . SER A 1 185 ? -9.793 11.273 21.463 1.00 98.44 185 SER A CA 1
ATOM 1398 C C . SER A 1 185 ? -11.235 10.755 21.547 1.00 98.44 185 SER A C 1
ATOM 1400 O O . SER A 1 185 ? -11.957 11.033 22.506 1.00 98.44 185 SER A O 1
ATOM 1402 N N . MET A 1 186 ? -11.698 9.993 20.550 1.00 98.50 186 MET A N 1
ATOM 1403 C CA . MET A 1 186 ? -13.021 9.366 20.598 1.00 98.50 186 MET A CA 1
ATOM 1404 C C . MET A 1 186 ? -13.099 8.288 21.684 1.00 98.50 186 MET A C 1
ATOM 1406 O O . MET A 1 186 ? -14.116 8.203 22.377 1.00 98.50 186 MET A O 1
ATOM 1410 N N . ARG A 1 187 ? -12.037 7.494 21.849 1.00 98.50 187 ARG A N 1
ATOM 1411 C CA . ARG A 1 187 ? -11.925 6.474 22.894 1.00 98.50 187 ARG A CA 1
ATOM 1412 C C . ARG A 1 187 ? -12.000 7.111 24.279 1.00 98.50 187 ARG A C 1
ATOM 1414 O O . ARG A 1 187 ? -12.867 6.727 25.051 1.00 98.50 187 ARG A O 1
ATOM 1421 N N . GLU A 1 188 ? -11.193 8.136 24.541 1.00 98.69 188 GLU A N 1
ATOM 1422 C CA . GLU A 1 188 ? -11.179 8.862 25.817 1.00 98.69 188 GLU A CA 1
ATOM 1423 C C . GLU A 1 188 ? -12.548 9.480 26.138 1.00 98.69 188 GLU A C 1
ATOM 1425 O O . GLU A 1 188 ? -13.072 9.303 27.236 1.00 98.69 188 GLU A O 1
ATOM 1430 N N . ARG A 1 189 ? -13.193 10.136 25.161 1.00 98.56 189 ARG A N 1
ATOM 1431 C CA . ARG A 1 189 ? -14.553 10.675 25.346 1.00 98.56 189 ARG A CA 1
ATOM 1432 C C . ARG A 1 189 ? -15.579 9.588 25.660 1.00 98.56 189 ARG A C 1
ATOM 1434 O O . ARG A 1 189 ? -16.491 9.826 26.447 1.00 98.56 189 ARG A O 1
ATOM 1441 N N . SER A 1 190 ? -15.446 8.417 25.042 1.00 98.31 190 SER A N 1
ATOM 1442 C CA . SER A 1 190 ? -16.351 7.289 25.279 1.00 98.31 190 SER A CA 1
ATOM 1443 C C . SER A 1 190 ? -16.135 6.686 26.666 1.00 98.31 190 SER A C 1
ATOM 1445 O O . SER A 1 190 ? -17.107 6.415 27.361 1.00 98.31 190 SER A O 1
ATOM 1447 N N . GLU A 1 191 ? -14.881 6.538 27.099 1.00 98.62 191 GLU A N 1
ATOM 1448 C CA . GLU A 1 191 ? -14.531 6.091 28.453 1.00 98.62 191 GLU A CA 1
ATOM 1449 C C . GLU A 1 191 ? -15.044 7.070 29.512 1.00 98.62 191 GLU A C 1
ATOM 1451 O O . GLU A 1 191 ? -15.654 6.651 30.491 1.00 98.62 191 GLU A O 1
ATOM 1456 N N . HIS A 1 192 ? -14.886 8.375 29.282 1.00 98.56 192 HIS A N 1
ATOM 1457 C CA . HIS A 1 192 ? -15.422 9.400 30.173 1.00 98.56 192 HIS A CA 1
ATOM 1458 C C . HIS A 1 192 ? -16.955 9.350 30.260 1.00 98.56 192 HIS A C 1
ATOM 1460 O O . HIS A 1 192 ? -17.516 9.431 31.350 1.00 98.56 192 HIS A O 1
ATOM 1466 N N . MET A 1 193 ? -17.640 9.173 29.124 1.00 98.62 193 MET A N 1
ATOM 1467 C CA . MET A 1 193 ? -19.098 9.023 29.090 1.00 98.62 193 MET A CA 1
ATOM 1468 C C . MET A 1 193 ? -19.558 7.771 29.848 1.00 98.62 193 MET A C 1
ATOM 1470 O O . MET A 1 193 ? -20.528 7.837 30.597 1.00 98.62 193 MET A O 1
ATOM 1474 N N . LEU A 1 194 ? -18.863 6.641 29.681 1.00 98.75 194 LEU A N 1
ATOM 1475 C CA . LEU A 1 194 ? -19.167 5.406 30.406 1.00 98.75 194 LEU A CA 1
ATOM 1476 C C . LEU A 1 194 ? -18.978 5.582 31.915 1.00 98.75 194 LEU A C 1
ATOM 1478 O O . LEU A 1 194 ? -19.891 5.263 32.668 1.00 98.75 194 LEU A O 1
ATOM 1482 N N . ALA A 1 195 ? -17.862 6.173 32.348 1.00 98.62 195 ALA A N 1
ATOM 1483 C CA . ALA A 1 195 ? -17.612 6.444 33.762 1.00 98.62 195 ALA A CA 1
ATOM 1484 C C . ALA A 1 195 ? -18.671 7.382 34.373 1.00 98.62 195 ALA A C 1
ATOM 1486 O O . ALA A 1 195 ? -19.113 7.170 35.500 1.00 98.62 195 ALA A O 1
ATOM 1487 N N . ALA A 1 196 ? -19.121 8.396 33.625 1.00 98.44 196 ALA A N 1
ATOM 1488 C CA . ALA A 1 196 ? -20.195 9.284 34.065 1.00 98.44 196 ALA A CA 1
ATOM 1489 C C . ALA A 1 196 ? -21.535 8.541 34.222 1.00 98.44 196 ALA A C 1
ATOM 1491 O O . ALA A 1 196 ? -22.238 8.749 35.210 1.00 98.44 196 ALA A O 1
ATOM 1492 N N . LEU A 1 197 ? -21.872 7.646 33.286 1.00 98.62 197 LEU A N 1
ATOM 1493 C CA . LEU A 1 197 ? -23.078 6.816 33.369 1.00 98.62 197 LEU A CA 1
ATOM 1494 C C . LEU A 1 197 ? -23.019 5.825 34.537 1.00 98.62 197 LEU A C 1
ATOM 1496 O O . LEU A 1 197 ? -24.029 5.610 35.204 1.00 98.62 197 LEU A O 1
ATOM 1500 N N . GLU A 1 198 ? -21.858 5.223 34.793 1.00 98.50 198 GLU A N 1
ATOM 1501 C CA . GLU A 1 198 ? -21.643 4.329 35.936 1.00 98.50 198 GLU A CA 1
ATOM 1502 C C . GLU A 1 198 ? -21.791 5.077 37.266 1.00 98.50 198 GLU A C 1
ATOM 1504 O O . GLU A 1 198 ? -22.472 4.584 38.166 1.00 98.50 198 GLU A O 1
ATOM 1509 N N . ALA A 1 199 ? -21.232 6.287 37.373 1.00 98.50 199 ALA A N 1
ATOM 1510 C CA . ALA A 1 199 ? -21.392 7.139 38.548 1.00 98.50 199 ALA A CA 1
ATOM 1511 C C . ALA A 1 199 ? -22.861 7.529 38.776 1.00 98.50 199 ALA A C 1
ATOM 1513 O O . ALA A 1 199 ? -23.376 7.365 39.878 1.00 98.50 199 ALA A O 1
ATOM 1514 N N . GLU A 1 200 ? -23.573 7.953 37.726 1.00 98.50 200 GLU A N 1
ATOM 1515 C CA . GLU A 1 200 ? -24.999 8.282 37.828 1.00 98.50 200 GLU A CA 1
ATOM 1516 C C . GLU A 1 200 ? -25.836 7.068 38.265 1.00 98.50 200 GLU A C 1
ATOM 1518 O O . GLU A 1 200 ? -26.755 7.192 39.078 1.00 98.50 200 GLU A O 1
ATOM 1523 N N . GLN A 1 201 ? -25.530 5.875 37.750 1.00 98.38 201 GLN A N 1
ATOM 1524 C CA . GLN A 1 201 ? -26.194 4.646 38.184 1.00 98.38 201 GLN A CA 1
ATOM 1525 C C . GLN A 1 201 ? -25.892 4.326 39.649 1.00 98.38 201 GLN A C 1
ATOM 1527 O O . GLN A 1 201 ? -26.817 3.974 40.381 1.00 98.38 201 GLN A O 1
ATOM 1532 N N . ALA A 1 202 ? -24.640 4.465 40.087 1.00 98.31 202 ALA A N 1
ATOM 1533 C CA . ALA A 1 202 ? -24.251 4.253 41.477 1.00 98.31 202 ALA A CA 1
ATOM 1534 C C . ALA A 1 202 ? -24.977 5.222 42.424 1.00 98.31 202 ALA A C 1
ATOM 1536 O O . ALA A 1 202 ? -25.514 4.783 43.440 1.00 98.31 202 ALA A O 1
ATOM 1537 N N . ASP A 1 203 ? -25.086 6.502 42.058 1.00 98.44 203 ASP A N 1
ATOM 1538 C CA . ASP A 1 203 ? -25.819 7.507 42.835 1.00 98.44 203 ASP A CA 1
ATOM 1539 C C . ASP A 1 203 ? -27.313 7.168 42.939 1.00 98.44 203 ASP A C 1
ATOM 1541 O O . ASP A 1 203 ? -27.904 7.252 44.021 1.00 98.44 203 ASP A O 1
ATOM 1545 N N . ARG A 1 204 ? -27.932 6.729 41.833 1.00 98.38 204 ARG A N 1
ATOM 1546 C CA . ARG A 1 204 ? -29.333 6.276 41.825 1.00 98.38 204 ARG A CA 1
ATOM 1547 C C . ARG A 1 204 ? -29.539 5.063 42.730 1.00 98.38 204 ARG A C 1
ATOM 1549 O O . ARG A 1 204 ? -30.507 5.043 43.486 1.00 98.38 204 ARG A O 1
ATOM 1556 N N . TRP A 1 205 ? -28.645 4.076 42.679 1.00 98.19 205 TRP A N 1
ATOM 1557 C CA . TRP A 1 205 ? -28.706 2.910 43.565 1.00 98.19 205 TRP A CA 1
ATOM 1558 C C . TRP A 1 205 ? -28.526 3.301 45.030 1.00 98.19 205 TRP A C 1
ATOM 1560 O O . TRP A 1 205 ? -29.321 2.881 45.865 1.00 98.19 205 TRP A O 1
ATOM 1570 N N . ALA A 1 206 ? -27.576 4.185 45.333 1.00 98.44 206 ALA A N 1
ATOM 1571 C CA . ALA A 1 206 ? -27.364 4.683 46.686 1.00 98.44 206 ALA A CA 1
ATOM 1572 C C . ALA A 1 206 ? -28.577 5.457 47.232 1.00 98.44 206 ALA A C 1
ATOM 1574 O O . ALA A 1 206 ? -28.841 5.415 48.432 1.00 98.44 206 ALA A O 1
ATOM 1575 N N . GLU A 1 207 ? -29.323 6.186 46.393 1.00 98.44 207 GLU A N 1
ATOM 1576 C CA . GLU A 1 207 ? -30.589 6.806 46.812 1.00 98.44 207 GLU A CA 1
ATOM 1577 C C . GLU A 1 207 ? -31.671 5.756 47.085 1.00 98.44 207 GLU A C 1
ATOM 1579 O O . GLU A 1 207 ? -32.330 5.827 48.121 1.00 98.44 207 GLU A O 1
ATOM 1584 N N . VAL A 1 208 ? -31.818 4.758 46.207 1.00 98.50 208 VAL A N 1
ATOM 1585 C CA . VAL A 1 208 ? -32.775 3.653 46.393 1.00 98.50 208 VAL A CA 1
ATOM 1586 C C . VAL A 1 208 ? -32.493 2.883 47.684 1.00 98.50 208 VAL A C 1
ATOM 1588 O O . VAL A 1 208 ? -33.434 2.598 48.430 1.00 98.50 208 VAL A O 1
ATOM 1591 N N . ASP A 1 209 ? -31.225 2.589 47.969 1.00 98.25 209 ASP A N 1
ATOM 1592 C CA . ASP A 1 209 ? -30.796 1.904 49.189 1.00 98.25 209 ASP A CA 1
ATOM 1593 C C . ASP A 1 209 ? -31.091 2.753 50.427 1.00 98.25 209 ASP A C 1
ATOM 1595 O O . ASP A 1 209 ? -31.748 2.278 51.354 1.00 98.25 209 ASP A O 1
ATOM 1599 N N . ARG A 1 210 ? -30.734 4.045 50.413 1.00 98.50 210 ARG A N 1
ATOM 1600 C CA . ARG A 1 210 ? -31.070 4.973 51.507 1.00 98.50 210 ARG A CA 1
ATOM 1601 C C . ARG A 1 210 ? -32.581 5.077 51.734 1.00 98.50 210 ARG A C 1
ATOM 1603 O O . ARG A 1 210 ? -33.030 5.136 52.877 1.00 98.50 210 ARG A O 1
ATOM 1610 N N . ASP A 1 211 ? -33.391 5.093 50.677 1.00 98.31 211 ASP A N 1
ATOM 1611 C CA . ASP A 1 211 ? -34.852 5.064 50.791 1.00 98.31 211 ASP A CA 1
ATOM 1612 C C . ASP A 1 211 ? -35.374 3.741 51.363 1.00 98.31 211 ASP A C 1
ATOM 1614 O O . ASP A 1 211 ? -36.354 3.733 52.115 1.00 98.31 211 ASP A O 1
ATOM 1618 N N . ALA A 1 212 ? -34.757 2.617 50.999 1.00 98.19 212 ALA A N 1
ATOM 1619 C CA . ALA A 1 212 ? -35.100 1.309 51.540 1.00 98.19 212 ALA A CA 1
ATOM 1620 C C . ALA A 1 212 ? -34.763 1.222 53.034 1.00 98.19 212 ALA A C 1
ATOM 1622 O O . ALA A 1 212 ? -35.618 0.803 53.814 1.00 98.19 212 ALA A O 1
ATOM 1623 N N . GLU A 1 213 ? -33.585 1.699 53.443 1.00 98.31 213 GLU A N 1
ATOM 1624 C CA . GLU A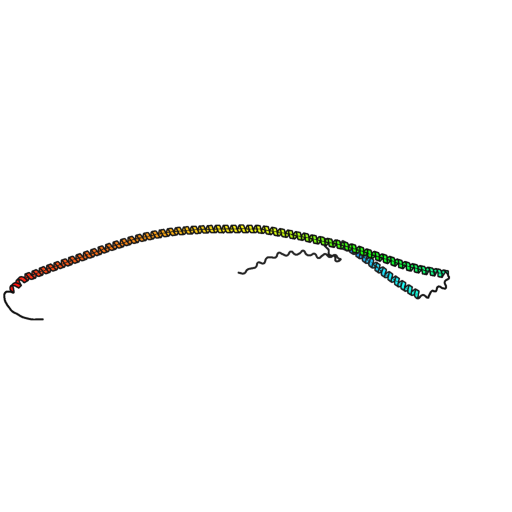 1 213 ? -33.162 1.796 54.844 1.00 98.31 213 GLU A CA 1
ATOM 1625 C C . GLU A 1 213 ? -34.107 2.687 55.656 1.00 98.31 213 GLU A C 1
ATOM 1627 O O . GLU A 1 213 ? -34.587 2.272 56.711 1.00 98.31 213 GLU A O 1
ATOM 1632 N N . ARG A 1 214 ? -34.467 3.874 55.141 1.00 98.44 214 ARG A N 1
ATOM 1633 C CA . ARG A 1 214 ? -35.460 4.757 55.783 1.00 98.44 214 ARG A CA 1
ATOM 1634 C C . ARG A 1 214 ? -36.807 4.058 55.974 1.00 98.44 214 ARG A C 1
ATOM 1636 O O . ARG A 1 214 ? -37.413 4.156 57.041 1.00 98.44 214 ARG A O 1
ATOM 1643 N N . ARG A 1 215 ? -37.292 3.345 54.951 1.00 98.06 215 ARG A N 1
ATOM 1644 C CA . ARG A 1 215 ? -38.558 2.594 55.022 1.00 98.06 215 ARG A CA 1
ATOM 1645 C C . ARG A 1 215 ? -38.487 1.427 56.005 1.00 98.06 215 ARG A C 1
ATOM 1647 O O . ARG A 1 215 ? -39.479 1.186 56.694 1.00 98.06 215 ARG A O 1
ATOM 1654 N N . ALA A 1 216 ? -37.352 0.733 56.070 1.00 98.19 216 ALA A N 1
ATOM 1655 C CA . ALA A 1 216 ? -37.106 -0.345 57.021 1.00 98.19 216 ALA A CA 1
ATOM 1656 C C . ALA A 1 216 ? -37.099 0.186 58.460 1.00 98.19 216 ALA A C 1
ATOM 1658 O O . ALA A 1 216 ? -37.908 -0.272 59.260 1.00 98.19 216 ALA A O 1
ATOM 1659 N N . ALA A 1 217 ? -36.317 1.231 58.750 1.00 98.31 217 ALA A N 1
ATOM 1660 C CA . ALA A 1 217 ? -36.260 1.863 60.070 1.00 98.31 217 ALA A CA 1
ATOM 1661 C C . ALA A 1 217 ? -37.640 2.356 60.540 1.00 98.31 217 ALA A C 1
ATOM 1663 O O . ALA A 1 217 ? -38.082 2.029 61.639 1.00 98.31 217 ALA A O 1
ATOM 1664 N N . ALA A 1 218 ? -38.390 3.046 59.672 1.00 98.06 218 ALA A N 1
ATOM 1665 C CA . ALA A 1 218 ? -39.756 3.464 59.990 1.00 98.06 218 ALA A CA 1
ATOM 1666 C C . ALA A 1 218 ? -40.704 2.267 60.216 1.00 98.06 218 ALA A C 1
ATOM 1668 O O . ALA A 1 218 ? -41.682 2.362 60.959 1.00 98.06 218 ALA A O 1
ATOM 1669 N N . GLY A 1 219 ? -40.468 1.144 59.532 1.00 98.19 219 GLY A N 1
ATOM 1670 C CA . GLY A 1 219 ? -41.171 -0.116 59.766 1.00 98.19 219 GLY A CA 1
ATOM 1671 C C . GLY A 1 219 ? -40.858 -0.708 61.137 1.00 98.19 219 GLY A C 1
ATOM 1672 O O . GLY A 1 219 ? -41.783 -1.117 61.836 1.00 98.19 219 GLY A O 1
ATOM 1673 N N . ASP A 1 220 ? -39.589 -0.710 61.531 1.00 98.25 220 ASP A N 1
ATOM 1674 C CA . ASP A 1 220 ? -39.104 -1.223 62.813 1.00 98.25 220 ASP A CA 1
ATOM 1675 C C . ASP A 1 220 ? -39.659 -0.409 63.982 1.00 98.25 220 ASP A C 1
ATOM 1677 O O . ASP A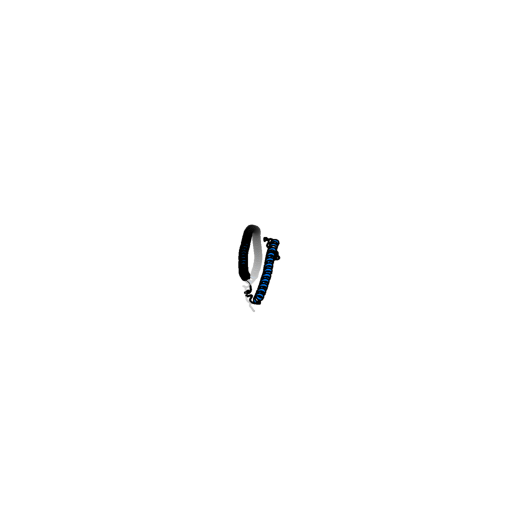 1 220 ? -40.192 -0.989 64.923 1.00 98.25 220 ASP A O 1
ATOM 1681 N N . GLU A 1 221 ? -39.668 0.922 63.876 1.00 98.12 221 GLU A N 1
ATOM 1682 C CA . GLU A 1 221 ? -40.293 1.811 64.866 1.00 98.12 221 GLU A CA 1
ATOM 1683 C C . GLU A 1 221 ? -41.792 1.525 65.037 1.00 98.12 221 GLU A C 1
ATOM 1685 O O . GLU A 1 221 ? -42.296 1.429 66.159 1.00 98.12 221 GLU A O 1
ATOM 1690 N N . ARG A 1 222 ? -42.527 1.342 63.928 1.00 97.81 222 ARG A N 1
ATOM 1691 C CA . ARG A 1 222 ? -43.955 0.984 63.990 1.00 97.81 222 ARG A CA 1
ATOM 1692 C C . ARG A 1 222 ? -44.177 -0.379 64.640 1.00 97.81 222 ARG A C 1
ATOM 1694 O O . ARG A 1 222 ? -45.165 -0.525 65.361 1.00 97.81 222 ARG A O 1
ATOM 1701 N N . ARG A 1 223 ? -43.303 -1.357 64.371 1.00 98.00 223 ARG A N 1
ATOM 1702 C CA . ARG A 1 223 ? -43.360 -2.696 64.977 1.00 98.00 223 ARG A CA 1
ATOM 1703 C C . ARG A 1 223 ? -43.081 -2.631 66.473 1.00 98.00 223 ARG A C 1
ATOM 1705 O O . ARG A 1 223 ? -43.939 -3.064 67.230 1.00 98.00 223 ARG A O 1
ATOM 1712 N N . ALA A 1 224 ? -41.992 -1.988 66.887 1.00 97.94 224 ALA A N 1
ATOM 1713 C CA . ALA A 1 224 ? -41.654 -1.799 68.297 1.00 97.94 224 ALA A CA 1
ATOM 1714 C C . ALA A 1 224 ? -42.782 -1.087 69.063 1.00 97.94 224 ALA A C 1
ATOM 1716 O O . ALA A 1 224 ? -43.212 -1.545 70.117 1.00 97.94 224 ALA A O 1
ATOM 1717 N N . GLY A 1 225 ? -43.354 -0.019 68.493 1.00 97.62 225 GLY A N 1
ATOM 1718 C CA . GLY A 1 225 ? -44.491 0.668 69.108 1.00 97.62 225 GLY A CA 1
ATOM 1719 C C . GLY A 1 225 ? -45.781 -0.165 69.149 1.00 97.62 225 GLY A C 1
ATOM 1720 O O . GLY A 1 225 ? -46.635 0.064 70.002 1.00 97.62 225 GLY A O 1
ATOM 1721 N N . ALA A 1 226 ? -45.975 -1.114 68.227 1.00 97.56 226 ALA A N 1
ATOM 1722 C CA . ALA A 1 226 ? -47.098 -2.052 68.276 1.00 97.56 226 ALA A CA 1
ATOM 1723 C C . ALA A 1 226 ? -46.873 -3.160 69.314 1.00 97.56 226 ALA A C 1
ATOM 1725 O O . ALA A 1 226 ? -47.820 -3.503 70.018 1.00 97.56 226 ALA A O 1
ATOM 1726 N N . GLU A 1 227 ? -45.644 -3.666 69.429 1.00 97.88 227 GLU A N 1
ATOM 1727 C CA . GLU A 1 227 ? -45.220 -4.623 70.456 1.00 97.88 227 GLU A CA 1
ATOM 1728 C C . GLU A 1 227 ? -45.400 -4.027 71.856 1.00 97.88 227 GLU A C 1
ATOM 1730 O O . GLU A 1 227 ? -46.086 -4.625 72.677 1.00 97.88 227 GLU A O 1
ATOM 1735 N N . GLU A 1 228 ? -44.931 -2.798 72.100 1.00 97.94 228 GLU A N 1
ATOM 1736 C CA . GLU A 1 228 ? -45.100 -2.120 73.394 1.00 97.94 228 GLU A CA 1
ATOM 1737 C C . GLU A 1 228 ? -46.582 -1.950 73.772 1.00 97.94 228 GLU A C 1
ATOM 1739 O O . GLU A 1 228 ? -46.974 -2.208 74.913 1.00 97.94 228 GLU A O 1
ATOM 1744 N N . ARG A 1 229 ? -47.435 -1.564 72.811 1.00 97.56 229 ARG A N 1
ATOM 1745 C CA . ARG A 1 229 ? -48.889 -1.476 73.032 1.00 97.56 229 ARG A CA 1
ATOM 1746 C C . ARG A 1 229 ? -49.511 -2.841 73.316 1.00 97.56 229 ARG A C 1
ATOM 1748 O O . ARG A 1 229 ? -50.362 -2.935 74.194 1.00 97.56 229 ARG A O 1
ATOM 1755 N N . ALA A 1 230 ? -49.114 -3.877 72.578 1.00 97.50 230 ALA A N 1
ATOM 1756 C CA . ALA A 1 230 ? -49.617 -5.231 72.780 1.00 97.50 230 ALA A CA 1
ATOM 1757 C C . ALA A 1 230 ? -49.213 -5.776 74.157 1.00 97.50 230 ALA A C 1
ATOM 1759 O O . ALA A 1 230 ? -50.050 -6.334 74.859 1.00 97.50 230 ALA A O 1
ATOM 1760 N N . GLU A 1 231 ? -47.969 -5.555 74.582 1.00 97.62 231 GLU A N 1
ATOM 1761 C CA . GLU A 1 231 ? -47.505 -5.915 75.921 1.00 97.62 231 GLU A CA 1
ATOM 1762 C C . GLU A 1 231 ? -48.217 -5.125 77.022 1.00 97.62 231 GLU A C 1
ATOM 1764 O O . GLU A 1 231 ? -48.523 -5.684 78.072 1.00 97.62 231 GLU A O 1
ATOM 1769 N N . ALA A 1 232 ? -48.478 -3.831 76.816 1.00 97.25 232 ALA A N 1
ATOM 1770 C CA . ALA A 1 232 ? -49.228 -3.025 77.774 1.00 97.25 232 ALA A CA 1
ATOM 1771 C C . ALA A 1 232 ? -50.659 -3.555 77.949 1.00 97.25 232 ALA A C 1
ATOM 1773 O O . ALA A 1 232 ? -51.090 -3.743 79.085 1.00 97.25 232 ALA A O 1
ATOM 1774 N N . LEU A 1 233 ? -51.344 -3.866 76.842 1.00 97.75 233 LEU A N 1
ATOM 1775 C CA . LEU A 1 233 ? -52.674 -4.484 76.853 1.00 97.75 233 LEU A CA 1
ATOM 1776 C C . LEU A 1 233 ? -52.658 -5.871 77.503 1.00 97.75 233 LEU A C 1
ATOM 1778 O O . LEU A 1 233 ? -53.573 -6.204 78.248 1.00 97.75 233 LEU A O 1
ATOM 1782 N N . LEU A 1 234 ? -51.616 -6.674 77.260 1.00 97.81 234 LEU A N 1
ATOM 1783 C CA . LEU A 1 234 ? -51.458 -7.974 77.911 1.00 97.81 234 LEU A CA 1
ATOM 1784 C C . LEU A 1 234 ? -51.295 -7.816 79.427 1.00 97.81 234 LEU A C 1
ATOM 1786 O O . LEU A 1 234 ? -52.001 -8.474 80.179 1.00 97.81 234 LEU A O 1
ATOM 1790 N N . ARG A 1 235 ? -50.423 -6.905 79.879 1.00 97.88 235 ARG A N 1
ATOM 1791 C CA . ARG A 1 235 ? -50.221 -6.617 81.309 1.00 97.88 235 ARG A CA 1
ATOM 1792 C C . ARG A 1 235 ? -51.489 -6.087 81.980 1.00 97.88 235 ARG A C 1
ATOM 1794 O O . ARG A 1 235 ? -51.712 -6.366 83.153 1.00 97.88 235 ARG A O 1
ATOM 1801 N N . GLU A 1 236 ? -52.286 -5.289 81.274 1.00 96.94 236 GLU A N 1
ATOM 1802 C CA . GLU A 1 236 ? -53.591 -4.817 81.751 1.00 96.94 236 GLU A CA 1
ATOM 1803 C C . GLU A 1 236 ? -54.574 -5.986 81.891 1.00 96.94 236 GLU A C 1
ATOM 1805 O O . GLU A 1 236 ? -55.106 -6.196 82.978 1.00 96.94 236 GLU A O 1
ATOM 1810 N N . ALA A 1 237 ? -54.711 -6.820 80.856 1.00 96.69 237 ALA A N 1
ATOM 1811 C CA . ALA A 1 237 ? -55.564 -8.007 80.885 1.00 96.69 237 ALA A CA 1
ATOM 1812 C C . ALA A 1 237 ? -55.147 -9.021 81.969 1.00 96.69 237 ALA A C 1
ATOM 1814 O O . ALA A 1 237 ? -56.003 -9.610 82.623 1.00 96.69 237 ALA A O 1
ATOM 1815 N N . GLU A 1 238 ? -53.845 -9.213 82.202 1.00 97.00 238 GLU A N 1
ATOM 1816 C CA . GLU A 1 238 ? -53.323 -10.058 83.286 1.00 97.00 238 GLU A CA 1
ATOM 1817 C C . GLU A 1 238 ? -53.693 -9.515 84.673 1.00 97.00 238 GLU A C 1
ATOM 1819 O O . GLU A 1 238 ? -54.019 -10.294 85.569 1.00 97.00 238 GLU A O 1
ATOM 1824 N N . ARG A 1 239 ? -53.674 -8.188 84.865 1.00 96.88 239 ARG A N 1
ATOM 1825 C CA . ARG A 1 239 ? -54.116 -7.558 86.122 1.00 96.88 239 ARG A CA 1
ATOM 1826 C C . ARG A 1 239 ? -55.613 -7.715 86.326 1.00 96.88 239 ARG A C 1
ATOM 1828 O O . ARG A 1 239 ? -56.017 -8.128 87.407 1.00 96.88 239 AR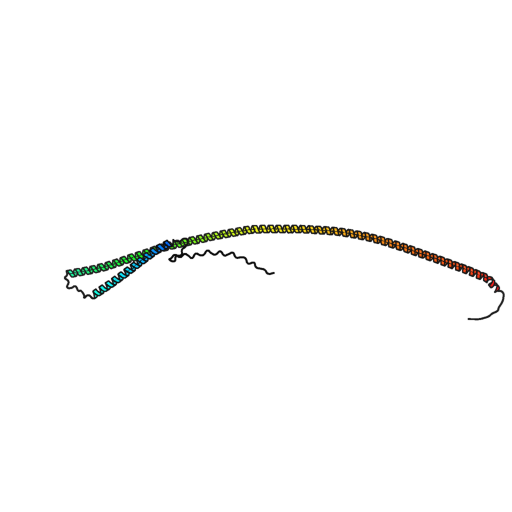G A O 1
ATOM 1835 N N . GLU A 1 240 ? -56.416 -7.431 85.302 1.00 96.62 240 GLU A N 1
ATOM 1836 C CA . GLU A 1 240 ? -57.869 -7.622 85.352 1.00 96.62 240 GLU A CA 1
ATOM 1837 C C . GLU A 1 240 ? -58.228 -9.082 85.656 1.00 96.62 240 GLU A C 1
ATOM 1839 O O . GLU A 1 240 ? -59.107 -9.348 86.477 1.00 96.62 240 GLU A O 1
ATOM 1844 N N . LEU A 1 241 ? -57.513 -10.036 85.046 1.00 96.56 241 LEU A N 1
ATOM 1845 C CA . LEU A 1 241 ? -57.670 -11.459 85.333 1.00 96.56 241 LEU A CA 1
ATOM 1846 C C . LEU A 1 241 ? -57.324 -11.778 86.791 1.00 96.56 241 LEU A C 1
ATOM 1848 O O . LEU A 1 241 ? -58.128 -12.411 87.468 1.00 96.56 241 LEU A O 1
ATOM 1852 N N . ALA A 1 242 ? -56.175 -11.319 87.294 1.00 96.19 242 ALA A N 1
ATOM 1853 C CA . ALA A 1 242 ? -55.767 -11.553 88.679 1.00 96.19 242 ALA A CA 1
ATOM 1854 C C . ALA A 1 242 ? -56.759 -10.943 89.687 1.00 96.19 242 ALA A C 1
ATOM 1856 O O . ALA A 1 242 ? -57.103 -11.575 90.684 1.00 96.19 242 ALA A O 1
ATOM 1857 N N . GLU A 1 243 ? -57.266 -9.736 89.423 1.00 95.69 243 GLU A N 1
ATOM 1858 C CA . GLU A 1 243 ? -58.306 -9.097 90.236 1.00 95.69 243 GLU A CA 1
ATOM 1859 C C . GLU A 1 243 ? -59.621 -9.890 90.212 1.00 95.69 243 GLU A C 1
ATOM 1861 O O . GLU A 1 243 ? -60.256 -10.067 91.257 1.00 95.69 243 GLU A O 1
ATOM 1866 N N . ALA A 1 244 ? -60.022 -10.410 89.047 1.00 94.94 244 ALA A N 1
ATOM 1867 C CA . ALA A 1 244 ? -61.204 -11.253 88.904 1.00 94.94 244 ALA A CA 1
ATOM 1868 C C . ALA A 1 244 ? -61.049 -12.607 89.620 1.00 94.94 244 ALA A C 1
ATOM 1870 O O . ALA A 1 244 ? -61.986 -13.054 90.285 1.00 94.94 244 ALA A O 1
ATOM 1871 N N . GLU A 1 245 ? -59.878 -13.244 89.531 1.00 95.06 245 GLU A N 1
ATOM 1872 C CA . GLU A 1 245 ? -59.545 -14.482 90.247 1.00 95.06 245 GLU A CA 1
ATOM 1873 C C . GLU A 1 245 ? -59.563 -14.274 91.766 1.00 95.06 245 GLU A C 1
ATOM 1875 O O . GLU A 1 245 ? -60.167 -15.063 92.492 1.00 95.06 245 GLU A O 1
ATOM 1880 N N . GLU A 1 246 ? -58.973 -13.183 92.257 1.00 94.69 246 GLU A N 1
ATOM 1881 C CA . GLU A 1 246 ? -59.005 -12.792 93.669 1.00 94.69 246 GLU A CA 1
ATOM 1882 C C . GLU A 1 246 ? -60.432 -12.506 94.151 1.00 94.69 246 GLU A C 1
ATOM 1884 O O . GLU A 1 246 ? -60.849 -12.980 95.211 1.00 94.69 246 GLU A O 1
ATOM 1889 N N . TYR A 1 247 ? -61.228 -11.778 93.363 1.00 94.25 247 TYR A N 1
ATOM 1890 C CA . TYR A 1 247 ? -62.640 -11.550 93.662 1.00 94.25 247 TYR A CA 1
ATOM 1891 C C . TYR A 1 247 ? -63.426 -12.866 93.727 1.00 94.25 247 TYR A C 1
ATOM 1893 O O . TYR A 1 247 ? -64.187 -13.078 94.678 1.00 94.25 247 TYR A O 1
ATOM 1901 N N . ALA A 1 248 ? -63.228 -13.763 92.756 1.00 93.31 248 ALA A N 1
ATOM 1902 C CA . ALA A 1 248 ? -63.858 -15.079 92.729 1.00 93.31 248 ALA A CA 1
ATOM 1903 C C . ALA A 1 248 ? -63.439 -15.924 93.940 1.00 93.31 248 ALA A C 1
ATOM 1905 O O . ALA A 1 248 ? -64.305 -16.515 94.587 1.00 93.31 248 ALA A O 1
ATOM 1906 N N . ARG A 1 249 ? -62.147 -15.917 94.307 1.00 94.12 249 ARG A N 1
ATOM 1907 C CA . ARG A 1 249 ? -61.629 -16.606 95.495 1.00 94.12 249 ARG A CA 1
ATOM 1908 C C . ARG A 1 249 ? -62.278 -16.082 96.771 1.00 94.12 249 ARG A C 1
ATOM 1910 O O . ARG A 1 249 ? -62.860 -16.878 97.499 1.00 94.12 249 ARG A O 1
ATOM 1917 N N . ARG A 1 250 ? -62.263 -14.764 97.011 1.00 92.88 250 ARG A N 1
ATOM 1918 C CA . ARG A 1 250 ? -62.915 -14.162 98.191 1.00 92.88 250 ARG A CA 1
ATOM 1919 C C . ARG A 1 250 ? -64.404 -14.489 98.245 1.00 92.88 250 ARG A C 1
ATOM 1921 O O . ARG A 1 250 ? -64.918 -14.819 99.303 1.00 92.88 250 ARG A O 1
ATOM 1928 N N . THR A 1 251 ? -65.103 -14.418 97.113 1.00 92.69 251 THR A N 1
ATOM 1929 C CA . THR A 1 251 ? -66.536 -14.745 97.051 1.00 92.69 251 THR A CA 1
ATOM 1930 C C . THR A 1 251 ? -66.788 -16.219 97.377 1.00 92.69 251 THR A C 1
ATOM 1932 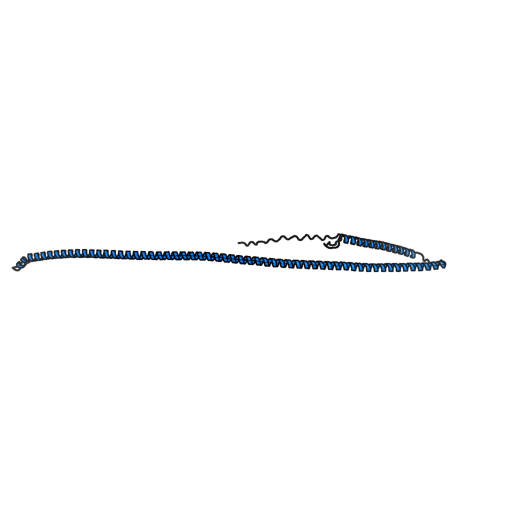O O . THR A 1 251 ? -67.767 -16.536 98.058 1.00 92.69 251 THR A O 1
ATOM 1935 N N . ASN A 1 252 ? -65.906 -17.119 96.928 1.00 92.31 252 ASN A N 1
ATOM 1936 C CA . ASN A 1 252 ? -65.968 -18.535 97.271 1.00 92.31 252 ASN A CA 1
ATOM 1937 C C . ASN A 1 252 ? -65.675 -18.767 98.760 1.00 92.31 252 ASN A C 1
ATOM 1939 O O . ASN A 1 252 ? -66.487 -19.395 99.426 1.00 92.31 252 ASN A O 1
ATOM 1943 N N . GLU A 1 253 ? -64.600 -18.192 99.305 1.00 92.50 253 GLU A N 1
ATOM 1944 C CA . GLU A 1 253 ? -64.256 -18.251 100.736 1.00 92.50 253 GLU A CA 1
ATOM 1945 C C . GLU A 1 253 ? -65.389 -17.693 101.617 1.00 92.50 253 GLU A C 1
ATOM 1947 O O . GLU A 1 253 ? -65.778 -18.312 102.604 1.00 92.50 253 GLU A O 1
ATOM 1952 N N . GLU A 1 254 ? -65.988 -16.555 101.245 1.00 91.50 254 GLU A N 1
ATOM 1953 C CA . GLU A 1 254 ? -67.158 -15.990 101.929 1.00 91.50 254 GLU A CA 1
ATOM 1954 C C . GLU A 1 254 ? -68.369 -16.934 101.858 1.00 91.50 254 GLU A C 1
ATOM 1956 O O . GLU A 1 254 ? -69.109 -17.072 102.835 1.00 91.50 254 GLU A O 1
ATOM 1961 N N . SER A 1 255 ? -68.590 -17.587 100.715 1.00 89.19 255 SER A N 1
ATOM 1962 C CA . SER A 1 255 ? -69.682 -18.549 100.531 1.00 89.19 255 SER A CA 1
ATOM 1963 C C . SER A 1 255 ? -69.454 -19.832 101.333 1.00 89.19 255 SER A C 1
ATOM 1965 O O . SER A 1 255 ? -70.391 -20.325 101.962 1.00 89.19 255 SER A O 1
ATOM 1967 N N . GLU A 1 256 ? -68.223 -20.344 101.371 1.00 90.12 256 GLU A N 1
ATOM 1968 C CA . GLU A 1 256 ? -67.806 -21.490 102.180 1.00 90.12 256 GLU A CA 1
ATOM 1969 C C . GLU A 1 256 ? -67.932 -21.183 103.672 1.00 90.12 256 GLU A C 1
ATOM 1971 O O . GLU A 1 256 ? -68.583 -21.945 104.384 1.00 90.12 256 GLU A O 1
ATOM 1976 N N . ALA A 1 257 ? -67.439 -20.030 104.134 1.00 89.75 257 ALA A N 1
ATOM 1977 C CA . ALA A 1 257 ? -67.581 -19.583 105.517 1.00 89.75 257 ALA A CA 1
ATOM 1978 C C . ALA A 1 257 ? -69.056 -19.424 105.920 1.00 89.75 257 ALA A C 1
ATOM 1980 O O . ALA A 1 257 ? -69.456 -19.835 107.009 1.00 89.75 257 ALA A O 1
ATOM 1981 N N . ARG A 1 258 ? -69.907 -18.879 105.035 1.00 86.25 258 ARG A N 1
ATOM 1982 C CA . ARG A 1 258 ? -71.365 -18.831 105.253 1.00 86.25 258 ARG A CA 1
ATOM 1983 C C . ARG A 1 258 ? -71.973 -20.230 105.320 1.00 86.25 258 ARG A C 1
ATOM 1985 O O . ARG A 1 258 ? -72.812 -20.476 106.184 1.00 86.25 258 ARG A O 1
ATOM 1992 N N . ALA A 1 259 ? -71.567 -21.144 104.440 1.00 87.00 259 ALA A N 1
ATOM 1993 C CA . ALA A 1 259 ? -72.039 -22.525 104.439 1.00 87.00 259 ALA A CA 1
ATOM 1994 C C . ALA A 1 259 ? -71.581 -23.298 105.688 1.00 87.00 259 ALA A C 1
ATOM 1996 O O . ALA A 1 259 ? -72.337 -24.112 106.215 1.00 87.00 259 ALA A O 1
ATOM 1997 N N . GLU A 1 260 ? -70.366 -23.064 106.182 1.00 89.94 260 GLU A N 1
ATOM 1998 C CA . GLU A 1 260 ? -69.867 -23.604 107.449 1.00 89.94 260 GLU A CA 1
ATOM 1999 C C . GLU A 1 260 ? -70.609 -23.016 108.646 1.00 89.94 260 GLU A C 1
ATOM 2001 O O . GLU A 1 260 ? -71.058 -23.776 109.497 1.00 89.94 260 GLU A O 1
ATOM 2006 N N . ALA A 1 261 ? -70.824 -21.699 108.689 1.00 83.75 261 ALA A N 1
ATOM 2007 C CA . ALA A 1 261 ? -71.602 -21.051 109.742 1.00 83.75 261 ALA A CA 1
ATOM 2008 C C . ALA A 1 261 ? -73.051 -21.565 109.785 1.00 83.75 261 ALA A C 1
ATOM 2010 O O . ALA A 1 261 ? -73.569 -21.850 110.863 1.00 83.75 261 ALA A O 1
ATOM 2011 N N . LEU A 1 262 ? -73.691 -21.748 108.624 1.00 88.75 262 LEU A N 1
ATOM 2012 C CA . LEU A 1 262 ? -75.010 -22.380 108.510 1.00 88.75 262 LEU A CA 1
ATOM 2013 C C . LEU A 1 262 ? -74.993 -23.827 109.016 1.00 88.75 262 LEU A C 1
ATOM 2015 O O . LEU A 1 262 ? -75.889 -24.218 109.759 1.00 88.75 262 LEU A O 1
ATOM 2019 N N . ARG A 1 263 ? -73.972 -24.617 108.655 1.00 90.06 263 ARG A N 1
ATOM 2020 C CA . ARG A 1 263 ? -73.810 -26.000 109.134 1.00 90.06 263 ARG A CA 1
ATOM 2021 C C . ARG A 1 263 ? -73.580 -26.066 110.644 1.00 90.06 263 ARG A C 1
ATOM 2023 O O . ARG A 1 263 ? -74.228 -26.866 111.308 1.00 90.06 263 ARG A O 1
ATOM 2030 N N . ALA A 1 264 ? -72.717 -25.214 111.192 1.00 85.12 264 ALA A N 1
ATOM 2031 C CA . ALA A 1 264 ? -72.453 -25.120 112.624 1.00 85.12 264 ALA A CA 1
ATOM 2032 C C . ALA A 1 264 ? -73.687 -24.637 113.400 1.00 85.12 264 ALA A C 1
ATOM 2034 O O . ALA A 1 264 ? -73.983 -25.175 114.462 1.00 85.12 264 ALA A O 1
ATOM 2035 N N . GLY A 1 265 ? -74.440 -23.676 112.855 1.00 83.44 265 GLY A N 1
ATOM 2036 C CA . GLY A 1 265 ? -75.728 -23.246 113.400 1.00 83.44 265 GLY A CA 1
ATOM 2037 C C . GLY A 1 265 ? -76.743 -24.388 113.432 1.00 83.44 265 GLY A C 1
ATOM 2038 O O . GLY A 1 265 ? -77.294 -24.680 114.488 1.00 83.44 265 GLY A O 1
ATOM 2039 N N . ALA A 1 266 ? -76.914 -25.102 112.315 1.00 80.88 266 ALA A N 1
ATOM 2040 C CA . ALA A 1 266 ? -77.792 -26.269 112.234 1.00 80.88 266 ALA A CA 1
ATOM 2041 C C . ALA A 1 266 ? -77.361 -27.399 113.187 1.00 80.88 266 ALA A C 1
ATOM 2043 O O . ALA A 1 266 ? -78.207 -28.049 113.796 1.00 80.88 266 ALA A O 1
ATOM 2044 N N . GLN A 1 267 ? -76.055 -27.623 113.357 1.00 77.56 267 GLN A N 1
ATOM 2045 C CA . GLN A 1 267 ? -75.535 -28.607 114.303 1.00 77.56 267 GLN A CA 1
ATOM 2046 C C . GLN A 1 267 ? -75.734 -28.162 115.757 1.00 77.56 267 GLN A C 1
ATOM 2048 O O . GLN A 1 267 ? -76.142 -28.971 116.583 1.00 77.56 267 GLN A O 1
ATOM 2053 N N . GLY A 1 268 ? -75.534 -26.880 116.068 1.00 81.69 268 GLY A N 1
ATOM 2054 C CA . GLY A 1 268 ? -75.827 -26.314 117.384 1.00 81.69 268 GLY A CA 1
ATOM 2055 C C . GLY A 1 268 ? -77.313 -26.397 117.742 1.00 81.69 268 GLY A C 1
ATOM 2056 O O . GLY A 1 268 ? -77.651 -26.741 118.874 1.00 81.69 268 GLY A O 1
ATOM 2057 N N . GLU A 1 269 ? -78.206 -26.153 116.780 1.00 78.44 269 GLU A N 1
ATOM 2058 C CA . GLU A 1 269 ? -79.646 -26.386 116.931 1.00 78.44 269 GLU A CA 1
ATOM 2059 C C . GLU A 1 269 ? -79.956 -27.874 117.127 1.00 78.44 269 GLU A C 1
ATOM 2061 O O . GLU A 1 269 ? -80.695 -28.221 118.045 1.00 78.44 269 GLU A O 1
ATOM 2066 N N . ALA A 1 270 ? -79.350 -28.766 116.338 1.00 77.25 270 ALA A N 1
ATOM 2067 C CA . ALA A 1 270 ? -79.511 -30.210 116.496 1.00 77.25 270 ALA A CA 1
ATOM 2068 C C . ALA A 1 270 ? -79.027 -30.702 117.873 1.00 77.25 270 ALA A C 1
ATOM 2070 O O . ALA A 1 270 ? -79.705 -31.497 118.521 1.00 77.25 270 ALA A O 1
ATOM 2071 N N . GLU A 1 271 ? -77.895 -30.203 118.371 1.00 78.81 271 GLU A N 1
ATOM 2072 C CA . GLU A 1 271 ? -77.360 -30.506 119.702 1.00 78.81 271 GLU A CA 1
ATOM 2073 C C . GLU A 1 271 ? -78.210 -29.897 120.827 1.00 78.81 271 GLU A C 1
ATOM 2075 O O . GLU A 1 271 ? -78.343 -30.499 121.892 1.00 78.81 271 GLU A O 1
ATOM 2080 N N . ALA A 1 272 ? -78.793 -28.711 120.627 1.00 78.88 272 ALA A N 1
ATOM 2081 C CA . ALA A 1 272 ? -79.732 -28.105 121.570 1.00 78.88 272 ALA A CA 1
ATOM 2082 C C . ALA A 1 272 ? -81.036 -28.905 121.644 1.00 78.88 272 ALA A C 1
ATOM 2084 O O . ALA A 1 272 ? -81.493 -29.207 122.742 1.00 78.88 272 ALA A O 1
ATOM 2085 N N . VAL A 1 273 ? -81.582 -29.315 120.495 1.00 78.56 273 VAL A N 1
ATOM 2086 C CA . VAL A 1 273 ? -82.717 -30.241 120.415 1.00 78.56 273 VAL A CA 1
ATOM 2087 C C . VAL A 1 273 ? -82.367 -31.546 121.116 1.00 78.56 273 VAL A C 1
ATOM 2089 O O . VAL A 1 273 ? -83.149 -31.987 121.947 1.00 78.56 273 VAL A O 1
ATOM 2092 N N . THR A 1 274 ? -81.181 -32.112 120.866 1.00 79.00 274 THR A N 1
ATOM 2093 C CA . THR A 1 274 ? -80.725 -33.363 121.494 1.00 79.00 274 THR A CA 1
ATOM 2094 C C . THR A 1 274 ? -80.652 -33.227 123.014 1.00 79.00 274 THR A C 1
ATOM 2096 O O . THR A 1 274 ? -81.251 -34.035 123.718 1.00 79.00 274 THR A O 1
ATOM 2099 N N . ARG A 1 275 ? -80.007 -32.175 123.535 1.00 77.50 275 ARG A N 1
ATOM 2100 C CA . ARG A 1 275 ? -79.930 -31.897 124.979 1.00 77.50 275 ARG A CA 1
ATOM 2101 C C . ARG A 1 275 ? -81.290 -31.612 125.599 1.00 77.50 275 ARG A C 1
ATOM 2103 O O . ARG A 1 275 ? -81.527 -32.022 126.729 1.00 77.50 275 ARG A O 1
ATOM 2110 N N . GLU A 1 276 ? -82.184 -30.935 124.886 1.00 75.44 276 GLU A N 1
ATOM 2111 C CA . GLU A 1 276 ? -83.556 -30.718 125.344 1.00 75.44 276 GLU A CA 1
ATOM 2112 C C . GLU A 1 276 ? -84.320 -32.046 125.389 1.00 75.44 276 GLU A C 1
ATOM 2114 O O . GLU A 1 276 ? -84.955 -32.345 126.396 1.00 75.44 276 GLU A O 1
ATOM 2119 N N . THR A 1 277 ? -84.176 -32.917 124.383 1.00 72.81 277 THR A N 1
ATOM 2120 C CA . THR A 1 277 ? -84.713 -34.284 124.452 1.00 72.81 277 THR A CA 1
ATOM 2121 C C . THR A 1 277 ? -84.089 -35.097 125.579 1.00 72.81 277 THR A C 1
ATOM 2123 O O . THR A 1 277 ? -84.826 -35.766 126.290 1.00 72.81 277 THR A O 1
ATOM 2126 N N . GLU A 1 278 ? -82.778 -35.030 125.811 1.00 75.50 278 GLU A N 1
ATOM 2127 C CA . GLU A 1 278 ? -82.118 -35.712 126.932 1.00 75.50 278 GLU A CA 1
ATOM 2128 C C . GLU A 1 278 ? -82.590 -35.173 128.281 1.00 75.50 278 GLU A C 1
ATOM 2130 O O . GLU A 1 278 ? -82.811 -35.949 129.203 1.00 75.50 278 GLU A O 1
ATOM 2135 N N . ARG A 1 279 ? -82.803 -33.861 128.405 1.00 72.69 279 ARG A N 1
ATOM 2136 C CA . ARG A 1 279 ? -83.332 -33.215 129.608 1.00 72.69 279 ARG A CA 1
ATOM 2137 C C . ARG A 1 279 ? -84.786 -33.606 129.857 1.00 72.69 279 ARG A C 1
ATOM 2139 O O . ARG A 1 279 ? -85.143 -33.882 130.997 1.00 72.69 279 ARG A O 1
ATOM 2146 N N . ILE A 1 280 ? -85.612 -33.679 128.814 1.00 75.50 280 ILE A N 1
ATOM 2147 C CA . ILE A 1 280 ? -86.986 -34.191 128.886 1.00 75.50 280 ILE A CA 1
ATOM 2148 C C . ILE A 1 280 ? -86.976 -35.679 129.267 1.00 75.50 280 ILE A C 1
ATOM 2150 O O . ILE A 1 280 ? -87.716 -36.088 130.158 1.00 75.50 280 ILE A O 1
ATOM 2154 N N . LEU A 1 281 ? -86.101 -36.487 128.663 1.00 73.62 281 LEU A N 1
ATOM 2155 C CA . LEU A 1 281 ? -85.934 -37.905 128.993 1.00 73.62 281 LEU A CA 1
ATOM 2156 C C . LEU A 1 281 ? -85.420 -38.105 130.425 1.00 73.62 281 LEU A C 1
ATOM 2158 O O . LEU A 1 281 ? -85.910 -38.989 131.118 1.00 73.62 281 LEU A O 1
ATOM 2162 N N . SER A 1 282 ? -84.494 -37.270 130.896 1.00 65.31 282 SER A N 1
ATOM 2163 C CA . SER A 1 282 ? -84.007 -37.240 132.279 1.00 65.31 282 SER A CA 1
ATOM 2164 C C . SER A 1 282 ? -85.110 -36.815 133.241 1.00 65.31 282 SER A C 1
ATOM 2166 O O . SER A 1 282 ? -85.284 -37.470 134.258 1.00 65.31 282 SER A O 1
ATOM 2168 N N . ALA A 1 283 ? -85.897 -35.787 132.921 1.00 65.62 283 ALA A N 1
ATOM 2169 C CA . ALA A 1 283 ? -87.042 -35.385 133.732 1.00 65.62 283 ALA A CA 1
ATOM 2170 C C . ALA A 1 283 ? -88.095 -36.503 133.808 1.00 65.62 283 ALA A C 1
ATOM 2172 O O . ALA A 1 283 ? -88.652 -36.754 134.876 1.00 65.62 283 ALA A O 1
ATOM 2173 N N . HIS A 1 284 ? -88.320 -37.234 132.713 1.00 65.88 284 HIS A N 1
ATOM 2174 C CA . HIS A 1 284 ? -89.161 -38.430 132.708 1.00 65.88 284 HIS A CA 1
ATOM 2175 C C . HIS A 1 284 ? -88.535 -39.610 133.468 1.00 65.88 284 HIS A C 1
ATOM 2177 O O . HIS A 1 284 ? -89.267 -40.370 134.100 1.00 65.88 284 HIS A O 1
ATOM 2183 N N . ALA A 1 285 ? -87.208 -39.764 133.463 1.00 60.12 285 ALA A N 1
ATOM 2184 C CA . ALA A 1 285 ? -86.505 -40.754 134.276 1.00 60.12 285 ALA A CA 1
ATOM 2185 C C . ALA A 1 285 ? -86.617 -40.428 135.776 1.00 60.12 285 ALA A C 1
ATOM 2187 O O . ALA A 1 285 ? -86.923 -41.323 136.559 1.00 60.12 285 ALA A O 1
ATOM 2188 N N . THR A 1 286 ? -86.496 -39.154 136.160 1.00 57.81 286 THR A N 1
ATOM 2189 C CA . THR A 1 286 ? -86.714 -38.676 137.533 1.00 57.81 286 THR A CA 1
ATOM 2190 C C . THR A 1 286 ? -88.173 -38.845 137.957 1.00 57.81 286 THR A C 1
ATOM 2192 O O . THR A 1 286 ? -88.428 -39.373 139.032 1.00 57.81 286 THR A O 1
ATOM 2195 N N . GLN A 1 287 ? -89.149 -38.525 137.096 1.00 57.25 287 GLN A N 1
ATOM 2196 C CA . GLN A 1 287 ? -90.568 -38.824 137.357 1.00 57.25 287 GLN A CA 1
ATOM 2197 C C . GLN A 1 287 ? -90.832 -40.328 137.504 1.00 57.25 287 GLN A C 1
ATOM 2199 O O . GLN A 1 287 ? -91.686 -40.732 138.291 1.00 57.25 287 GLN A O 1
ATOM 2204 N N . ARG A 1 288 ? -90.107 -41.176 136.765 1.00 55.59 288 ARG A N 1
ATOM 2205 C CA . ARG A 1 288 ? -90.198 -42.636 136.879 1.00 55.59 288 ARG A CA 1
ATOM 2206 C C . ARG A 1 288 ? -89.573 -43.138 138.184 1.00 55.59 288 ARG A C 1
ATOM 2208 O O . ARG A 1 288 ? -90.144 -44.029 138.803 1.00 55.59 288 ARG A O 1
ATOM 2215 N N . GLU A 1 289 ? -88.454 -42.569 138.627 1.00 55.31 289 GLU A N 1
ATOM 2216 C CA . GLU A 1 289 ? -87.854 -42.861 139.938 1.00 55.31 289 GLU A CA 1
ATOM 2217 C C . GLU A 1 289 ? -88.735 -42.381 141.101 1.00 55.31 289 GLU A C 1
ATOM 2219 O O . GLU A 1 289 ? -88.952 -43.138 142.046 1.00 55.31 289 GLU A O 1
ATOM 2224 N N . GLU A 1 290 ? -89.331 -41.192 141.010 1.00 53.66 290 GLU A N 1
ATOM 2225 C CA . GLU A 1 290 ? -90.277 -40.664 142.002 1.00 53.66 290 GLU A CA 1
ATOM 2226 C C . GLU A 1 290 ? -91.588 -41.467 142.045 1.00 53.66 290 GLU A C 1
ATOM 2228 O O . GLU A 1 290 ? -92.134 -41.697 143.123 1.00 53.66 290 GLU A O 1
ATOM 2233 N N . ALA A 1 291 ? -92.064 -41.980 140.904 1.00 57.88 291 ALA A N 1
ATOM 2234 C CA . ALA A 1 291 ? -93.224 -42.874 140.833 1.00 57.88 291 ALA A CA 1
ATOM 2235 C C . ALA A 1 291 ? -92.935 -44.300 141.346 1.00 57.88 291 ALA A C 1
ATOM 2237 O O . ALA A 1 291 ? -93.863 -45.019 141.722 1.00 57.88 291 ALA A O 1
ATOM 2238 N N . LEU A 1 292 ? -91.664 -44.718 141.386 1.00 52.47 292 LEU A N 1
ATOM 2239 C CA . LEU A 1 292 ? -91.224 -46.023 141.901 1.00 52.47 292 LEU A CA 1
ATOM 2240 C C . LEU A 1 292 ? -90.736 -45.964 143.362 1.00 52.47 292 LEU A C 1
ATOM 2242 O O . LEU A 1 292 ? -90.660 -47.004 144.020 1.00 52.47 292 LEU A O 1
ATOM 2246 N N . ALA A 1 293 ? -90.462 -44.775 143.908 1.00 49.75 293 ALA A N 1
ATOM 2247 C CA . ALA A 1 293 ? -90.078 -44.569 145.307 1.00 49.75 293 ALA A CA 1
ATOM 2248 C C . ALA A 1 293 ? -91.102 -45.109 146.341 1.00 49.75 293 ALA A C 1
ATOM 2250 O O . ALA A 1 293 ? -90.666 -45.665 147.353 1.00 49.75 293 ALA A O 1
ATOM 2251 N N . PRO A 1 294 ? -92.432 -45.085 146.098 1.00 51.62 294 PRO A N 1
ATOM 2252 C CA . PRO A 1 294 ? -93.407 -45.728 146.985 1.00 51.62 294 PRO A CA 1
ATOM 2253 C C . PRO A 1 294 ? -93.373 -47.266 146.947 1.00 51.62 294 PRO A C 1
ATOM 2255 O O . PRO A 1 294 ? -93.893 -47.906 147.857 1.00 51.62 294 PRO A O 1
ATOM 2258 N N . LEU A 1 295 ? -92.760 -47.879 145.925 1.00 48.66 295 LEU A N 1
ATOM 2259 C CA . LEU A 1 295 ? -92.715 -49.339 145.745 1.00 48.66 295 LEU A CA 1
ATOM 2260 C C . LEU A 1 295 ? -91.451 -49.990 146.332 1.00 48.66 295 LEU A C 1
ATOM 2262 O O . LEU A 1 295 ? -91.449 -51.196 146.565 1.00 48.66 295 LEU A O 1
ATOM 2266 N N . LYS A 1 296 ? -90.403 -49.210 146.638 1.00 46.34 296 LYS A N 1
ATOM 2267 C CA . LYS A 1 296 ? -89.138 -49.723 147.200 1.00 46.34 296 LYS A CA 1
ATOM 2268 C C . LYS A 1 296 ? -89.130 -49.813 148.734 1.00 46.34 296 LYS A C 1
ATOM 2270 O O . LYS A 1 296 ? -88.387 -50.616 149.278 1.00 46.34 296 LYS A O 1
ATOM 2275 N N . LEU A 1 297 ? -89.989 -49.062 149.434 1.00 49.00 297 LEU A N 1
ATOM 2276 C CA . LEU A 1 297 ? -90.110 -49.132 150.903 1.00 49.00 297 LEU A CA 1
ATOM 2277 C C . LEU A 1 297 ? -91.164 -50.154 151.383 1.00 49.00 297 LEU A C 1
ATOM 2279 O O . LEU A 1 297 ? -91.154 -50.559 152.541 1.00 49.00 297 LEU A O 1
ATOM 2283 N N . LEU A 1 298 ? -92.036 -50.629 150.486 1.00 49.41 298 LEU A N 1
ATOM 2284 C CA . LEU A 1 298 ? -92.954 -51.748 150.752 1.00 49.41 298 LEU A CA 1
ATOM 2285 C C . LEU A 1 298 ? -92.279 -53.130 150.606 1.00 49.41 298 LEU A C 1
ATOM 2287 O O . LEU A 1 298 ? -92.879 -54.133 150.980 1.00 49.41 298 LEU A O 1
ATOM 2291 N N . GLN A 1 299 ? -91.029 -53.195 150.125 1.00 48.12 299 GLN A N 1
ATOM 2292 C CA . GLN A 1 299 ? -90.244 -54.436 150.001 1.00 48.12 299 GLN A CA 1
ATOM 2293 C C . GLN A 1 299 ? -89.455 -54.834 151.266 1.00 48.12 299 GLN A C 1
ATOM 2295 O O . GLN A 1 299 ? -89.014 -55.977 151.345 1.00 48.12 299 GLN A O 1
ATOM 2300 N N . ASP A 1 300 ? -89.357 -53.968 152.284 1.00 47.06 300 ASP A N 1
ATOM 2301 C CA . ASP A 1 300 ? -88.636 -54.263 153.539 1.00 47.06 300 ASP A CA 1
ATOM 2302 C C . ASP A 1 300 ? -89.547 -54.727 154.699 1.00 47.06 300 ASP A C 1
ATOM 2304 O O . ASP A 1 300 ? -89.095 -54.880 155.834 1.00 47.06 300 ASP A O 1
ATOM 2308 N N . THR A 1 301 ? -90.830 -55.030 154.440 1.00 42.28 301 THR A N 1
ATOM 2309 C CA . THR A 1 301 ? -91.731 -55.650 155.436 1.00 42.28 301 THR A CA 1
ATOM 2310 C C . THR A 1 301 ? -92.469 -56.896 154.907 1.00 42.28 301 THR A C 1
ATOM 2312 O O . THR A 1 301 ? -93.672 -56.875 154.684 1.00 42.28 301 THR A O 1
ATOM 2315 N N . LEU A 1 302 ? -91.721 -58.018 154.867 1.00 36.06 302 LEU A N 1
ATOM 2316 C CA . LEU A 1 302 ? -92.163 -59.427 155.069 1.00 36.06 302 LEU A CA 1
ATOM 2317 C C . LEU A 1 302 ? -92.827 -60.183 153.873 1.00 36.06 302 LEU A C 1
ATOM 2319 O O . LEU A 1 302 ? -93.338 -59.563 152.951 1.00 36.06 302 LEU A O 1
ATOM 2323 N N . PRO A 1 303 ? -92.869 -61.541 153.869 1.00 48.81 303 PRO A N 1
ATOM 2324 C CA . PRO A 1 303 ? -91.793 -62.471 153.492 1.00 48.81 303 PRO A CA 1
ATOM 2325 C C . PRO A 1 303 ? -92.181 -63.447 152.341 1.00 48.81 303 PRO A C 1
ATOM 2327 O O . PRO A 1 303 ? -93.353 -63.665 152.068 1.00 48.81 303 PRO A O 1
ATOM 2330 N N . THR A 1 304 ? -91.163 -64.070 151.717 1.00 43.34 304 THR A N 1
ATOM 2331 C CA . THR A 1 304 ? -91.134 -65.341 150.928 1.00 43.34 304 THR A CA 1
ATOM 2332 C C . THR A 1 304 ? -92.354 -65.789 150.105 1.00 43.34 304 THR A C 1
ATOM 2334 O O . THR A 1 304 ? -93.367 -66.124 150.697 1.00 43.34 304 THR A O 1
ATOM 2337 N N . VAL A 1 305 ? -92.151 -66.035 148.793 1.00 41.22 305 VAL A N 1
ATOM 2338 C CA . VAL A 1 305 ? -92.432 -67.306 148.062 1.00 41.22 305 VAL A CA 1
ATOM 2339 C C . VAL A 1 305 ? -91.748 -67.265 146.663 1.00 41.22 305 VAL A C 1
ATOM 2341 O O . VAL A 1 305 ? -91.959 -66.342 145.885 1.00 41.22 305 VAL A O 1
ATOM 2344 N N . THR A 1 306 ? -90.887 -68.252 146.373 1.00 49.22 306 THR A N 1
ATOM 2345 C CA . THR A 1 306 ? -90.307 -68.681 145.057 1.00 49.22 306 THR A CA 1
ATOM 2346 C C . THR A 1 306 ? -91.367 -69.474 144.241 1.00 49.22 306 THR A C 1
ATOM 2348 O O . THR A 1 306 ? -92.380 -69.775 144.867 1.00 49.22 306 THR A O 1
ATOM 2351 N N . PRO A 1 307 ? -91.216 -69.990 142.981 1.00 51.53 307 PRO A N 1
ATOM 2352 C CA . PRO A 1 307 ? -90.157 -70.004 141.924 1.00 51.53 307 PRO A CA 1
ATOM 2353 C C . PRO A 1 307 ? -90.771 -69.905 140.461 1.00 51.53 307 PRO A C 1
ATOM 2355 O O . PRO A 1 307 ? -91.838 -69.304 140.362 1.00 51.53 307 PRO A O 1
ATOM 2358 N N . PRO A 1 308 ? -90.320 -70.588 139.359 1.00 56.81 308 PRO A N 1
ATOM 2359 C CA . PRO A 1 308 ? -89.034 -70.649 138.601 1.00 56.81 308 PRO A CA 1
ATOM 2360 C C . PRO A 1 308 ? -89.131 -70.441 137.041 1.00 56.81 308 PRO A C 1
ATOM 2362 O O . PRO A 1 308 ? -90.222 -70.447 136.485 1.00 56.81 308 PRO A O 1
ATOM 2365 N N . ALA A 1 309 ? -87.948 -70.455 136.376 1.00 38.19 309 ALA A N 1
ATOM 2366 C CA . ALA A 1 309 ? -87.609 -70.912 134.992 1.00 38.19 309 ALA A CA 1
ATOM 2367 C C . ALA A 1 309 ? -88.126 -70.100 133.775 1.00 38.19 309 ALA A C 1
ATOM 2369 O O . ALA A 1 309 ? -89.238 -69.602 133.793 1.00 38.19 309 ALA A O 1
ATOM 2370 N N . GLY A 1 310 ? -87.413 -69.941 132.654 1.00 42.56 310 GLY A N 1
ATOM 2371 C CA . GLY A 1 310 ? -86.152 -70.484 132.142 1.00 42.56 310 GLY A CA 1
ATOM 2372 C C . GLY A 1 310 ? -85.942 -70.003 130.685 1.00 42.56 310 GLY A C 1
ATOM 2373 O O . GLY A 1 310 ? -86.906 -69.547 130.074 1.00 42.56 310 GLY A O 1
ATOM 2374 N N . GLU A 1 311 ? -84.701 -70.159 130.199 1.00 38.38 311 GLU A N 1
ATOM 2375 C CA . GLU A 1 311 ? -84.140 -69.882 128.846 1.00 38.38 311 GLU A CA 1
ATOM 2376 C C . GLU A 1 311 ? -83.905 -68.423 128.412 1.00 38.38 311 GLU A C 1
ATOM 2378 O O . GLU A 1 311 ? -84.854 -67.614 128.340 1.00 38.38 311 GLU A O 1
#

Radius of gyration: 90.45 Å; chains: 1; bounding box: 159×83×251 Å

Foldseek 3Di:
DDDDDDDDDDDDPDPDDPPPQQPAQPVGHGDDPDDPDSVVVVVVVVVVVVVVVVVVVVVVVVVVVVVVVVVVVVVVVVVVVPDDPPPVPPDDPVVVVVVVVVVVVVVVVVVVVVVVVVVVVVVVVVVVVVVVVVVVVVVVVVVVVVVVVVVVVVVVVVVVVVVVVVVVVVVVVVVVVVVVVVVVVVVVVVVVVVVVVVVVVVVVVVVVVVVVVVVVVVVVVVVVVVVVVVVVVVVVVVVVVVVVVVVVVVVVVVVVVVVVVVVVVVVVVVVVVVVVVVVVVVVVVVVVVVVCVVVVVVVVDDDDDDDDDDD

Secondary structure (DSSP, 8-state):
-------PPPPP-PPPPP-----B-TTS-B--TTS--HHHHHHHHHHHHHHHHHHHHHHHHHHHHHHHHHHHHHHHHHHHHSS-----TTS-HHHHHHHHHHHHHHHHHHHHHHHHHHHHHHHHHHHHHHHHHHHHHHHHHHHHHHHHHHHHHHHHHHHHHHHHHHHHHHHHHHHHHHHHHHHHHHHHHHHHHHHHHHHHHHHHHHHHHHHHHHHHHHHHHHHHHHHHHHHHHHHHHHHHHHHHHHHHHHHHHHHHHHHHHHHHHHHHHHHHHHHHHHHHHHHHHHHHHHHHHHHHSTTSS----------

pLDDT: mean 83.68, std 17.82, range [36.06, 98.75]

Sequence (311 aa):
MTITEARTPHPPSTPAPPSVPPTVSARGFDVVRRGYRPDQADEHLDTLSGERDAAWERVARLTVLARRMDADLTRLRETAQDAPPQTYEALGAPARELLAVTWETADHVRTSARDEAARTTGDAEEAARCLAEEAGAEAGAVLAEAEEHARRLTTAARTAGGRLLMDARRDATAARAEATVVWESMRERSEHMLAALEAEQADRWAEVDRDAERRAAAGDERRAGAEERAEALLREAERELAEAEEYARRTNEESEARAEALRAGAQGEAEAVTRETERILSAHATQREEALAPLKLLQDTLPTVTPPAGE